Protein AF-0000000072802661 (afdb_homodimer)

Solvent-accessible surface area (backbone atoms only — not comparable to full-atom values): 16572 Å² total; per-residue (Å²): 134,83,77,81,75,69,71,75,80,71,59,47,34,34,34,36,32,51,61,53,64,66,60,52,50,52,56,55,55,21,45,66,76,46,90,68,57,70,41,80,43,80,20,52,24,29,60,56,40,51,52,49,52,50,45,18,55,72,66,60,80,44,80,61,48,55,33,30,41,32,29,48,87,32,60,92,39,26,29,63,55,37,33,46,46,52,70,71,65,50,91,48,66,70,53,51,31,34,34,44,26,83,67,82,50,65,68,58,48,39,54,38,49,64,36,61,37,37,42,38,33,58,56,61,95,42,71,69,49,35,32,54,50,36,46,20,46,41,45,26,65,67,72,53,36,57,68,65,74,70,73,122,136,83,78,82,74,68,70,75,82,72,61,45,32,34,34,36,33,51,60,53,66,66,59,52,50,52,54,56,55,20,45,66,76,46,90,68,57,70,42,81,43,80,20,52,25,28,57,55,39,50,51,49,54,50,46,19,55,72,66,60,79,44,81,61,47,57,33,31,41,33,29,48,87,32,59,93,38,26,29,64,55,37,34,46,47,52,72,72,66,49,90,50,65,70,52,50,32,35,35,45,26,82,66,83,51,65,66,59,48,39,53,39,50,64,35,62,37,38,43,37,33,58,56,61,95,43,70,68,49,34,33,53,50,37,45,20,45,40,45,25,63,65,72,54,35,58,68,65,74,70,74,123

Nearest PDB structures (foldseek):
  6xvu-assembly2_C  TM=9.471E-01  e=2.636E-14  Deinococcus radiodurans R1 = ATCC 13939 = DSM 20539
  1k68-assembly1_B  TM=8.982E-01  e=2.605E-13  Tolypothrix sp. PCC 7601
  1jlk-assembly1_B  TM=8.725E-01  e=1.759E-13  Synechocystis sp. PCC 6803
  5wq0-assembly4_D  TM=8.391E-01  e=7.975E-08  Paenisporosarcina sp. TG-14
  5te9-assembly1_A-2  TM=7.000E-01  e=2.017E-08  Paraburkholderia phymatum STM815

Structure (mmCIF, N/CA/C/O backbone):
data_AF-0000000072802661-model_v1
#
loop_
_entity.id
_entity.type
_entity.pdbx_description
1 polymer 'Response regulator'
#
loop_
_atom_site.group_PDB
_atom_site.id
_atom_site.type_symbol
_atom_site.label_atom_id
_atom_site.label_alt_id
_atom_site.label_comp_id
_atom_site.label_asym_id
_atom_site.label_entity_id
_atom_site.label_seq_id
_atom_site.pdbx_PDB_ins_code
_atom_site.Cartn_x
_atom_site.Cartn_y
_atom_site.Cartn_z
_atom_site.occupancy
_atom_site.B_iso_or_equiv
_atom_site.auth_seq_id
_atom_site.auth_comp_id
_atom_site.auth_asym_id
_atom_site.auth_atom_id
_atom_site.pdbx_PDB_model_num
ATOM 1 N N . MET A 1 1 ? 33.625 8.32 -25.891 1 25.77 1 MET A N 1
ATOM 2 C CA . MET A 1 1 ? 33.375 8.078 -24.469 1 25.77 1 MET A CA 1
ATOM 3 C C . MET A 1 1 ? 31.938 7.609 -24.266 1 25.77 1 MET A C 1
ATOM 5 O O . MET A 1 1 ? 30.984 8.281 -24.672 1 25.77 1 MET A O 1
ATOM 9 N N . ASP A 1 2 ? 31.641 6.238 -24.266 1 28.16 2 ASP A N 1
ATOM 10 C CA . ASP A 1 2 ? 30.422 5.445 -24.422 1 28.16 2 ASP A CA 1
ATOM 11 C C . ASP A 1 2 ? 29.391 5.816 -23.359 1 28.16 2 ASP A C 1
ATOM 13 O O . ASP A 1 2 ? 29.75 6.129 -22.219 1 28.16 2 ASP A O 1
ATOM 17 N N . ALA A 1 3 ? 28.234 6.277 -23.734 1 31.39 3 ALA A N 1
ATOM 18 C CA . ALA A 1 3 ? 27 6.578 -23.016 1 31.39 3 ALA A CA 1
ATOM 19 C C . ALA A 1 3 ? 26.781 5.609 -21.844 1 31.39 3 ALA A C 1
ATOM 21 O O . ALA A 1 3 ? 27.219 4.453 -21.922 1 31.39 3 ALA A O 1
ATOM 22 N N . THR A 1 4 ? 26.641 6.016 -20.594 1 35.94 4 THR A N 1
ATOM 23 C CA . THR A 1 4 ? 26.375 5.406 -19.297 1 35.94 4 THR A CA 1
ATOM 24 C C . THR A 1 4 ? 25.406 4.234 -19.438 1 35.94 4 THR A C 1
ATOM 26 O O . THR A 1 4 ? 24.375 4.352 -20.094 1 35.94 4 THR A O 1
ATOM 29 N N . ASP A 1 5 ? 25.797 2.971 -19.625 1 35.06 5 ASP A N 1
ATOM 30 C CA . ASP A 1 5 ? 25.156 1.665 -19.562 1 35.06 5 ASP A CA 1
ATOM 31 C C . ASP A 1 5 ? 23.953 1.68 -18.609 1 35.06 5 ASP A C 1
ATOM 33 O O . ASP A 1 5 ? 24.125 1.861 -17.406 1 35.06 5 ASP A O 1
ATOM 37 N N . GLN A 1 6 ? 22.922 2.43 -18.875 1 39.06 6 GLN A N 1
ATOM 38 C CA . GLN A 1 6 ? 21.703 2.268 -18.109 1 39.06 6 GLN A CA 1
ATOM 39 C C . GLN A 1 6 ? 21.5 0.816 -17.672 1 39.06 6 GLN A C 1
ATOM 41 O O . GLN A 1 6 ? 21.531 -0.093 -18.516 1 39.06 6 GLN A O 1
ATOM 46 N N . THR A 1 7 ? 22.156 0.203 -16.719 1 43.88 7 THR A N 1
ATOM 47 C CA . THR A 1 7 ? 21.859 -1.157 -16.281 1 43.88 7 THR A CA 1
ATOM 48 C C . THR A 1 7 ? 20.422 -1.534 -16.609 1 43.88 7 THR A C 1
ATOM 50 O O . THR A 1 7 ? 19.5 -0.751 -16.359 1 43.88 7 THR A O 1
ATOM 53 N N . PRO A 1 8 ? 20.109 -2.375 -17.531 1 48.12 8 PRO A N 1
ATOM 54 C CA . PRO A 1 8 ? 18.766 -2.82 -17.875 1 48.12 8 PRO A CA 1
ATOM 55 C C . PRO A 1 8 ? 17.828 -2.896 -16.672 1 48.12 8 PRO A C 1
ATOM 57 O O . PRO A 1 8 ? 18.25 -3.322 -15.594 1 48.12 8 PRO A O 1
ATOM 60 N N . ASN A 1 9 ? 16.891 -2.057 -16.5 1 63.09 9 ASN A N 1
ATOM 61 C CA . ASN A 1 9 ? 15.922 -2.012 -15.406 1 63.09 9 ASN A CA 1
ATOM 62 C C . ASN A 1 9 ? 15.414 -3.406 -15.055 1 63.09 9 ASN A C 1
ATOM 64 O O . ASN A 1 9 ? 14.898 -4.121 -15.914 1 63.09 9 ASN A O 1
ATOM 68 N N . GLU A 1 10 ? 16.047 -4.227 -14.172 1 82.12 10 GLU A N 1
ATOM 69 C CA . GLU A 1 10 ? 15.664 -5.559 -13.711 1 82.12 10 GLU A CA 1
ATOM 70 C C . GLU A 1 10 ? 14.148 -5.684 -13.586 1 82.12 10 GLU A C 1
ATOM 72 O O . GLU A 1 10 ? 13.469 -4.719 -13.227 1 82.12 10 GLU A O 1
ATOM 77 N N . PRO A 1 11 ? 13.695 -6.801 -14.141 1 92.75 11 PRO A N 1
ATOM 78 C CA . PRO A 1 11 ? 12.25 -7.023 -14.039 1 92.75 11 PRO A CA 1
ATOM 79 C C . PRO A 1 11 ? 11.742 -6.965 -12.602 1 92.75 11 PRO A C 1
ATOM 81 O O . PRO A 1 11 ? 12.492 -7.234 -11.664 1 92.75 11 PRO A O 1
ATOM 84 N N . VAL A 1 12 ? 10.578 -6.492 -12.484 1 95.69 12 VAL A N 1
ATOM 85 C CA . VAL A 1 12 ? 9.898 -6.555 -11.195 1 95.69 12 VAL A CA 1
ATOM 86 C C . VAL A 1 12 ? 9.367 -7.965 -10.953 1 95.69 12 VAL A C 1
ATOM 88 O O . VAL A 1 12 ? 8.625 -8.5 -11.781 1 95.69 12 VAL A O 1
ATOM 91 N N . ASP A 1 13 ? 9.773 -8.555 -9.891 1 96.31 13 ASP A N 1
ATOM 92 C CA . ASP A 1 13 ? 9.328 -9.906 -9.562 1 96.31 13 ASP A CA 1
ATOM 93 C C . ASP A 1 13 ? 8.039 -9.867 -8.742 1 96.31 13 ASP A C 1
ATOM 95 O O . ASP A 1 13 ? 8.008 -9.289 -7.652 1 96.31 13 ASP A O 1
ATOM 99 N N . VAL A 1 14 ? 6.984 -10.562 -9.258 1 97.44 14 VAL A N 1
ATOM 100 C CA . VAL A 1 14 ? 5.68 -10.57 -8.609 1 97.44 14 VAL A CA 1
ATOM 101 C C . VAL A 1 14 ? 5.254 -12.008 -8.312 1 97.44 14 VAL A C 1
ATOM 103 O O . VAL A 1 14 ? 5.258 -12.859 -9.203 1 97.44 14 VAL A O 1
ATOM 106 N N . LEU A 1 15 ? 4.957 -12.266 -7.035 1 97.56 15 LEU A N 1
ATOM 107 C CA . LEU A 1 15 ? 4.402 -13.555 -6.645 1 97.56 15 LEU A CA 1
ATOM 108 C C . LEU A 1 15 ? 2.879 -13.516 -6.641 1 97.56 15 LEU A C 1
ATOM 110 O O . LEU A 1 15 ? 2.277 -12.688 -5.957 1 97.56 15 LEU A O 1
ATOM 114 N N . ILE A 1 16 ? 2.279 -14.375 -7.445 1 98.38 16 ILE A N 1
ATOM 115 C CA . ILE A 1 16 ? 0.829 -14.531 -7.469 1 98.38 16 ILE A CA 1
ATOM 116 C C . ILE A 1 16 ? 0.43 -15.75 -6.645 1 98.38 16 ILE A C 1
ATOM 118 O O . ILE A 1 16 ? 0.803 -16.875 -6.973 1 98.38 16 ILE A O 1
ATOM 122 N N . VAL A 1 17 ? -0.312 -15.516 -5.559 1 98.12 17 VAL A N 1
ATOM 123 C CA . VAL A 1 17 ? -0.847 -16.594 -4.734 1 98.12 17 VAL A CA 1
ATOM 124 C C . VAL A 1 17 ? -2.328 -16.797 -5.047 1 98.12 17 VAL A C 1
ATOM 126 O O . VAL A 1 17 ? -3.184 -16.062 -4.535 1 98.12 17 VAL A O 1
ATOM 129 N N . GLU A 1 18 ? -2.58 -17.719 -5.871 1 97.75 18 GLU A N 1
ATOM 130 C CA . GLU A 1 18 ? -3.869 -17.938 -6.523 1 97.75 18 GLU A CA 1
ATOM 131 C C . GLU A 1 18 ? -3.994 -19.375 -7.027 1 97.75 18 GLU A C 1
ATOM 133 O O . GLU A 1 18 ? -3.055 -19.922 -7.617 1 97.75 18 GLU A O 1
ATOM 138 N N . ASP A 1 19 ? -5.156 -20 -6.703 1 97 19 ASP A N 1
ATOM 139 C CA . ASP A 1 19 ? -5.301 -21.391 -7.082 1 97 19 ASP A CA 1
ATOM 140 C C . ASP A 1 19 ? -6.078 -21.531 -8.391 1 97 19 ASP A C 1
ATOM 142 O O . ASP A 1 19 ? -6.004 -22.562 -9.062 1 97 19 ASP A O 1
ATOM 146 N N . ASN A 1 20 ? -6.883 -20.531 -8.789 1 96.38 20 ASN A N 1
ATOM 147 C CA . ASN A 1 20 ? -7.691 -20.578 -10 1 96.38 20 ASN A CA 1
ATOM 148 C C . ASN A 1 20 ? -6.875 -20.203 -11.234 1 96.38 20 ASN A C 1
ATOM 150 O O . ASN A 1 20 ? -6.477 -19.047 -11.383 1 96.38 20 ASN A O 1
ATOM 154 N N . PRO A 1 21 ? -6.645 -21.156 -12.109 1 96.38 21 PRO A N 1
ATOM 155 C CA . PRO A 1 21 ? -5.809 -20.859 -13.281 1 96.38 21 PRO A CA 1
ATOM 156 C C . PRO A 1 21 ? -6.375 -19.75 -14.156 1 96.38 21 PRO A C 1
ATOM 158 O O . PRO A 1 21 ? -5.621 -19.016 -14.805 1 96.38 21 PRO A O 1
ATOM 161 N N . GLY A 1 22 ? -7.672 -19.672 -14.227 1 95.69 22 GLY A N 1
ATOM 162 C CA . GLY A 1 22 ? -8.281 -18.578 -14.969 1 95.69 22 GLY A CA 1
ATOM 163 C C . GLY A 1 22 ? -7.938 -17.219 -14.422 1 95.69 22 GLY A C 1
ATOM 164 O O . GLY A 1 22 ? -7.617 -16.297 -15.188 1 95.69 22 GLY A O 1
ATOM 165 N N . ASP A 1 23 ? -7.996 -17.078 -13.141 1 95.81 23 ASP A N 1
ATOM 166 C CA . ASP A 1 23 ? -7.652 -15.805 -12.5 1 95.81 23 ASP A CA 1
ATOM 167 C C . ASP A 1 23 ? -6.176 -15.477 -12.695 1 95.81 23 ASP A C 1
ATOM 169 O O . ASP A 1 23 ? -5.816 -14.32 -12.906 1 95.81 23 ASP A O 1
ATOM 173 N N . ILE A 1 24 ? -5.305 -16.5 -12.602 1 97.06 24 ILE A N 1
ATOM 174 C CA . ILE A 1 24 ? -3.875 -16.312 -12.828 1 97.06 24 ILE A CA 1
ATOM 175 C C . ILE A 1 24 ? -3.643 -15.773 -14.242 1 97.06 24 ILE A C 1
ATOM 177 O O . ILE A 1 24 ? -2.918 -14.789 -14.414 1 97.06 24 ILE A O 1
ATOM 181 N N . ARG A 1 25 ? -4.277 -16.391 -15.172 1 96.19 25 ARG A N 1
ATOM 182 C CA . ARG A 1 25 ? -4.121 -15.984 -16.562 1 96.19 25 ARG A CA 1
ATOM 183 C C . ARG A 1 25 ? -4.613 -14.562 -16.781 1 96.19 25 ARG A C 1
ATOM 185 O O . ARG A 1 25 ? -3.957 -13.766 -17.453 1 96.19 25 ARG A O 1
ATOM 192 N N . LEU A 1 26 ? -5.781 -14.289 -16.234 1 95.5 26 LEU A N 1
ATOM 193 C CA . LEU A 1 26 ? -6.363 -12.961 -16.375 1 95.5 26 LEU A CA 1
ATOM 194 C C . LEU A 1 26 ? -5.434 -11.898 -15.789 1 95.5 26 LEU A C 1
ATOM 196 O O . LEU A 1 26 ? -5.238 -10.844 -16.406 1 95.5 26 LEU A O 1
ATOM 200 N N . THR A 1 27 ? -4.852 -12.125 -14.633 1 95.81 27 THR A N 1
ATOM 201 C CA . THR A 1 27 ? -3.934 -11.195 -13.992 1 95.81 27 THR A CA 1
ATOM 202 C C . THR A 1 27 ? -2.691 -10.977 -14.852 1 95.81 27 THR A C 1
ATOM 204 O O . THR A 1 27 ? -2.297 -9.836 -15.102 1 95.81 27 THR A O 1
ATOM 207 N N . LYS A 1 28 ? -2.123 -12.039 -15.352 1 97 28 LYS A N 1
ATOM 208 C CA . LYS A 1 28 ? -0.921 -11.938 -16.172 1 97 28 LYS A CA 1
ATOM 209 C C . LYS A 1 28 ? -1.202 -11.18 -17.469 1 97 28 LYS A C 1
ATOM 211 O O . LYS A 1 28 ? -0.398 -10.344 -17.891 1 97 28 LYS A O 1
ATOM 216 N N . GLU A 1 29 ? -2.314 -11.445 -18.031 1 96.19 29 GLU A N 1
ATOM 217 C CA . GLU A 1 29 ? -2.697 -10.789 -19.266 1 96.19 29 GLU A CA 1
ATOM 218 C C . GLU A 1 29 ? -2.865 -9.281 -19.062 1 96.19 29 GLU A C 1
ATOM 220 O O . GLU A 1 29 ? -2.486 -8.484 -19.938 1 96.19 29 GLU A O 1
ATOM 225 N N . ALA A 1 30 ? -3.479 -8.93 -17.984 1 95.88 30 ALA A N 1
ATOM 226 C CA . ALA A 1 30 ? -3.686 -7.52 -17.672 1 95.88 30 ALA A CA 1
ATOM 227 C C . ALA A 1 30 ? -2.357 -6.766 -17.625 1 95.88 30 ALA A C 1
ATOM 229 O O . ALA A 1 30 ? -2.287 -5.598 -18.031 1 95.88 30 ALA A O 1
ATOM 230 N N . PHE A 1 31 ? -1.271 -7.438 -17.25 1 96.25 31 PHE A N 1
ATOM 231 C CA . PHE A 1 31 ? 0.019 -6.781 -17.062 1 96.25 31 PHE A CA 1
ATOM 232 C C . PHE A 1 31 ? 0.801 -6.758 -18.375 1 96.25 31 PHE A C 1
ATOM 234 O O . PHE A 1 31 ? 1.881 -6.168 -18.453 1 96.25 31 PHE A O 1
ATOM 241 N N . ARG A 1 32 ? 0.274 -7.328 -19.406 1 93.25 32 ARG A N 1
ATOM 242 C CA . ARG A 1 32 ? 0.901 -7.234 -20.719 1 93.25 32 ARG A CA 1
ATOM 243 C C . ARG A 1 32 ? 0.726 -5.844 -21.312 1 93.25 32 ARG A C 1
ATOM 245 O O . ARG A 1 32 ? 1.46 -5.453 -22.234 1 93.25 32 ARG A O 1
ATOM 252 N N . SER A 1 33 ? -0.212 -5.129 -20.781 1 90.25 33 SER A N 1
ATOM 253 C CA . SER A 1 33 ? -0.535 -3.812 -21.312 1 90.25 33 SER A CA 1
ATOM 254 C C . SER A 1 33 ? 0.335 -2.729 -20.688 1 90.25 33 SER A C 1
ATOM 256 O O . SER A 1 33 ? 0.316 -1.578 -21.141 1 90.25 33 SER A O 1
ATOM 258 N N . ILE A 1 34 ? 1.09 -3.129 -19.656 1 91.12 34 ILE A N 1
ATOM 259 C CA . ILE A 1 34 ? 1.87 -2.098 -18.969 1 91.12 34 ILE A CA 1
ATOM 260 C C . ILE A 1 34 ? 3.273 -2.037 -19.578 1 91.12 34 ILE A C 1
ATOM 262 O O . ILE A 1 34 ? 3.645 -2.885 -20.391 1 91.12 34 ILE A O 1
ATOM 266 N N . GLN A 1 35 ? 4.043 -0.976 -19.203 1 90.56 35 GLN A N 1
ATOM 267 C CA . GLN A 1 35 ? 5.344 -0.713 -19.812 1 90.56 35 GLN A CA 1
ATOM 268 C C . GLN A 1 35 ? 6.453 -1.449 -19.062 1 90.56 35 GLN A C 1
ATOM 270 O O . GLN A 1 35 ? 7.484 -1.786 -19.656 1 90.56 35 GLN A O 1
ATOM 275 N N . SER A 1 36 ? 6.277 -1.749 -17.844 1 92.69 36 SER A N 1
ATOM 276 C CA . SER A 1 36 ? 7.309 -2.348 -17.016 1 92.69 36 SER A CA 1
ATOM 277 C C . SER A 1 36 ? 7.477 -3.834 -17.312 1 92.69 36 SER A C 1
ATOM 279 O O . SER A 1 36 ? 6.512 -4.512 -17.672 1 92.69 36 SER A O 1
ATOM 281 N N . ASP A 1 37 ? 8.688 -4.277 -17.188 1 94.5 37 ASP A N 1
ATOM 282 C CA . ASP A 1 37 ? 8.945 -5.711 -17.281 1 94.5 37 ASP A CA 1
ATOM 283 C C . ASP A 1 37 ? 8.633 -6.41 -15.953 1 94.5 37 ASP A C 1
ATOM 285 O O . ASP A 1 37 ? 9.242 -6.105 -14.93 1 94.5 37 ASP A O 1
ATOM 289 N N . VAL A 1 38 ? 7.73 -7.363 -16.031 1 96.06 38 VAL A N 1
ATOM 290 C CA . VAL A 1 38 ? 7.301 -8.055 -14.828 1 96.06 38 VAL A CA 1
ATOM 291 C C . VAL A 1 38 ? 7.516 -9.555 -14.984 1 96.06 38 VAL A C 1
ATOM 293 O O . VAL A 1 38 ? 7.168 -10.133 -16.016 1 96.06 38 VAL A O 1
ATOM 296 N N . ARG A 1 39 ? 8.164 -10.156 -14.023 1 95.81 39 ARG A N 1
ATOM 297 C CA . ARG A 1 39 ? 8.312 -11.602 -13.938 1 95.81 39 ARG A CA 1
ATOM 298 C C . ARG A 1 39 ? 7.387 -12.188 -12.875 1 95.81 39 ARG A C 1
ATOM 300 O O . ARG A 1 39 ? 7.484 -11.828 -11.703 1 95.81 39 ARG A O 1
ATOM 307 N N . PHE A 1 40 ? 6.621 -13.156 -13.344 1 97.19 40 PHE A N 1
ATOM 308 C CA . PHE A 1 40 ? 5.621 -13.695 -12.43 1 97.19 40 PHE A CA 1
ATOM 309 C C . PHE A 1 40 ? 6.062 -15.039 -11.867 1 97.19 40 PHE A C 1
ATOM 311 O O . PHE A 1 40 ? 6.629 -15.859 -12.586 1 97.19 40 PHE A O 1
ATOM 318 N N . HIS A 1 41 ? 5.828 -15.18 -10.641 1 96.56 41 HIS A N 1
ATOM 319 C CA . HIS A 1 41 ? 5.855 -16.453 -9.93 1 96.56 41 HIS A CA 1
ATOM 320 C C . HIS A 1 41 ? 4.484 -16.797 -9.359 1 96.56 41 HIS A C 1
ATOM 322 O O . HIS A 1 41 ? 3.715 -15.898 -9.008 1 96.56 41 HIS A O 1
ATOM 328 N N . THR A 1 42 ? 4.211 -18.141 -9.297 1 97.5 42 THR A N 1
ATOM 329 C CA . THR A 1 42 ? 2.867 -18.5 -8.859 1 97.5 42 THR A CA 1
ATOM 330 C C . THR A 1 42 ? 2.924 -19.547 -7.746 1 97.5 42 THR A C 1
ATOM 332 O O . THR A 1 42 ? 3.805 -20.406 -7.738 1 97.5 42 THR A O 1
ATOM 335 N N . ALA A 1 43 ? 2.059 -19.406 -6.781 1 97 43 ALA A N 1
ATOM 336 C CA . ALA A 1 43 ? 1.784 -20.375 -5.727 1 97 43 ALA A CA 1
ATOM 337 C C . ALA A 1 43 ? 0.289 -20.656 -5.617 1 97 43 ALA A C 1
ATOM 339 O O . ALA A 1 43 ? -0.526 -19.734 -5.586 1 97 43 ALA A O 1
ATOM 340 N N . LYS A 1 44 ? -0.112 -21.906 -5.453 1 95.81 44 LYS A N 1
ATOM 341 C CA . LYS A 1 44 ? -1.517 -22.297 -5.566 1 95.81 44 LYS A CA 1
ATOM 342 C C . LYS A 1 44 ? -2.193 -22.312 -4.199 1 95.81 44 LYS A C 1
ATOM 344 O O . LYS A 1 44 ? -3.4 -22.547 -4.102 1 95.81 44 LYS A O 1
ATOM 349 N N . ASP A 1 45 ? -1.484 -22.156 -3.199 1 94.19 45 ASP A N 1
ATOM 350 C CA . ASP A 1 45 ? -2.039 -22 -1.857 1 94.19 45 ASP A CA 1
ATOM 351 C C . ASP A 1 45 ? -1.065 -21.25 -0.946 1 94.19 45 ASP A C 1
ATOM 353 O O . ASP A 1 45 ? 0.063 -20.953 -1.345 1 94.19 45 ASP A O 1
ATOM 357 N N . GLY A 1 46 ? -1.498 -20.969 0.289 1 94.62 46 GLY A N 1
ATOM 358 C CA . GLY A 1 46 ? -0.718 -20.156 1.216 1 94.62 46 GLY A CA 1
ATOM 359 C C . GLY A 1 46 ? 0.539 -20.859 1.7 1 94.62 46 GLY A C 1
ATOM 360 O O . GLY A 1 46 ? 1.559 -20.203 1.945 1 94.62 46 GLY A O 1
ATOM 361 N N . GLY A 1 47 ? 0.419 -22.141 1.836 1 93.94 47 GLY A N 1
ATOM 362 C CA . GLY A 1 47 ? 1.578 -22.891 2.299 1 93.94 47 GLY A CA 1
ATOM 363 C C . GLY A 1 47 ? 2.729 -22.891 1.31 1 93.94 47 GLY A C 1
ATOM 364 O O . GLY A 1 47 ? 3.877 -22.641 1.688 1 93.94 47 GLY A O 1
ATOM 365 N N . ILE A 1 48 ? 2.404 -23.109 0.071 1 94.5 48 ILE A N 1
ATOM 366 C CA . ILE A 1 48 ? 3.396 -23.094 -0.996 1 94.5 48 ILE A CA 1
ATOM 367 C C . ILE A 1 48 ? 4.02 -21.703 -1.093 1 94.5 48 ILE A C 1
ATOM 369 O O . ILE A 1 48 ? 5.227 -21.562 -1.307 1 94.5 48 ILE A O 1
ATOM 373 N N . ALA A 1 49 ? 3.203 -20.719 -0.913 1 95.12 49 ALA A N 1
ATOM 374 C CA . ALA A 1 49 ? 3.68 -19.328 -0.99 1 95.12 49 ALA A CA 1
ATOM 375 C C . ALA A 1 49 ? 4.676 -19.031 0.129 1 95.12 49 ALA A C 1
ATOM 377 O O . ALA A 1 49 ? 5.711 -18.406 -0.105 1 95.12 49 ALA A O 1
ATOM 378 N N . VAL A 1 50 ? 4.395 -19.484 1.354 1 92.75 50 VAL A N 1
ATOM 379 C CA . VAL A 1 50 ? 5.281 -19.281 2.494 1 92.75 50 VAL A CA 1
ATOM 380 C C . VAL A 1 50 ? 6.613 -19.984 2.252 1 92.75 50 VAL A C 1
ATOM 382 O O . VAL A 1 50 ? 7.68 -19.406 2.479 1 92.75 50 VAL A O 1
ATOM 385 N N . ASP A 1 51 ? 6.5 -21.188 1.781 1 91.88 51 ASP A N 1
ATOM 386 C CA . ASP A 1 51 ? 7.707 -21.953 1.485 1 91.88 51 ASP A CA 1
ATOM 387 C C . ASP A 1 51 ? 8.562 -21.25 0.442 1 91.88 51 ASP A C 1
ATOM 389 O O . ASP A 1 51 ? 9.789 -21.188 0.575 1 91.88 51 ASP A O 1
ATOM 393 N N . TYR A 1 52 ? 7.887 -20.766 -0.53 1 92.69 52 TYR A N 1
ATOM 394 C CA . TYR A 1 52 ? 8.594 -20.062 -1.591 1 92.69 52 TYR A CA 1
ATOM 395 C C . TYR A 1 52 ? 9.344 -18.844 -1.033 1 92.69 52 TYR A C 1
ATOM 397 O O . TYR A 1 52 ? 10.523 -18.656 -1.322 1 92.69 52 TYR A O 1
ATOM 405 N N . LEU A 1 53 ? 8.703 -18.031 -0.24 1 91.69 53 LEU A N 1
ATOM 406 C CA . LEU A 1 53 ? 9.312 -16.844 0.326 1 91.69 53 LEU A CA 1
ATOM 407 C C . LEU A 1 53 ? 10.484 -17.203 1.238 1 91.69 53 LEU A C 1
ATOM 409 O O . LEU A 1 53 ? 11.516 -16.531 1.224 1 91.69 53 LEU A O 1
ATOM 413 N N . GLN A 1 54 ? 10.297 -18.234 1.986 1 89.25 54 GLN A N 1
ATOM 414 C CA . GLN A 1 54 ? 11.359 -18.656 2.893 1 89.25 54 GLN A CA 1
ATOM 415 C C . GLN A 1 54 ? 12.578 -19.156 2.119 1 89.25 54 GLN A C 1
ATOM 417 O O . GLN A 1 54 ? 13.719 -18.875 2.506 1 89.25 54 GLN A O 1
ATOM 422 N N . GLU A 1 55 ? 12.281 -19.859 1.08 1 89.69 55 GLU A N 1
ATOM 423 C CA . GLU A 1 55 ? 13.375 -20.359 0.242 1 89.69 55 GLU A CA 1
ATOM 424 C C . GLU A 1 55 ? 14.125 -19.203 -0.416 1 89.69 55 GLU A C 1
ATOM 426 O O . GLU A 1 55 ? 15.359 -19.219 -0.486 1 89.69 55 GLU A O 1
ATOM 431 N N . CYS A 1 56 ? 13.383 -18.234 -0.876 1 87.19 56 CYS A N 1
ATOM 432 C CA . CYS A 1 56 ? 14.008 -17.062 -1.479 1 87.19 56 CYS A CA 1
ATOM 433 C C . CYS A 1 56 ? 14.906 -16.344 -0.477 1 87.19 56 CYS A C 1
ATOM 435 O O . CYS A 1 56 ? 15.984 -15.859 -0.833 1 87.19 56 CYS A O 1
ATOM 437 N N . GLU A 1 57 ? 14.438 -16.266 0.707 1 84.75 57 GLU A N 1
ATOM 438 C CA . GLU A 1 57 ? 15.18 -15.57 1.754 1 84.75 57 GLU A CA 1
ATOM 439 C C . GLU A 1 57 ? 16.469 -16.328 2.115 1 84.75 57 GLU A C 1
ATOM 441 O O . GLU A 1 57 ? 17.5 -15.711 2.34 1 84.75 57 GLU A O 1
ATOM 446 N N . ARG A 1 58 ? 16.422 -17.625 2.133 1 83.69 58 ARG A N 1
ATOM 447 C CA . ARG A 1 58 ? 17.516 -18.453 2.619 1 83.69 58 ARG A CA 1
ATOM 448 C C . ARG A 1 58 ? 18.562 -18.672 1.53 1 83.69 58 ARG A C 1
ATOM 450 O O . ARG A 1 58 ? 19.766 -18.531 1.776 1 83.69 58 ARG A O 1
ATOM 457 N N . SER A 1 59 ? 18.062 -19.109 0.367 1 80.31 59 SER A N 1
ATOM 458 C CA . SER A 1 59 ? 19 -19.594 -0.648 1 80.31 59 SER A CA 1
ATOM 459 C C . SER A 1 59 ? 19.453 -18.469 -1.573 1 80.31 59 SER A C 1
ATOM 461 O O . SER A 1 59 ? 20.547 -18.531 -2.139 1 80.31 59 SER A O 1
ATOM 463 N N . GLY A 1 60 ? 18.703 -17.469 -1.721 1 76.25 60 GLY A N 1
ATOM 464 C CA . GLY A 1 60 ? 19 -16.406 -2.664 1 76.25 60 GLY A CA 1
ATOM 465 C C . GLY A 1 60 ? 19 -16.875 -4.109 1 76.25 60 GLY A C 1
ATOM 466 O O . GLY A 1 60 ? 19.422 -16.141 -5.004 1 76.25 60 GLY A O 1
ATOM 467 N N . GLU A 1 61 ? 18.688 -18.141 -4.355 1 78.69 61 GLU A N 1
ATOM 468 C CA . GLU A 1 61 ? 18.688 -18.703 -5.703 1 78.69 61 GLU A CA 1
ATOM 469 C C . GLU A 1 61 ? 17.578 -18.078 -6.555 1 78.69 61 GLU A C 1
ATOM 471 O O . GLU A 1 61 ? 17.797 -17.75 -7.723 1 78.69 61 GLU A O 1
ATOM 476 N N . ASP A 1 62 ? 16.406 -17.953 -5.887 1 82.81 62 ASP A N 1
ATOM 477 C CA . ASP A 1 62 ? 15.297 -17.297 -6.559 1 82.81 62 ASP A CA 1
ATOM 478 C C . ASP A 1 62 ? 15.133 -15.852 -6.082 1 82.81 62 ASP A C 1
ATOM 480 O O . ASP A 1 62 ? 15.406 -15.547 -4.918 1 82.81 62 ASP A O 1
ATOM 484 N N . PRO A 1 63 ? 14.766 -15.102 -7.004 1 86.81 63 PRO A N 1
ATOM 485 C CA . PRO A 1 63 ? 14.594 -13.703 -6.59 1 86.81 63 PRO A CA 1
ATOM 486 C C . PRO A 1 63 ? 13.461 -13.523 -5.578 1 86.81 63 PRO A C 1
ATOM 488 O O . PRO A 1 63 ? 12.406 -14.148 -5.711 1 86.81 63 PRO A O 1
ATOM 491 N N . PHE A 1 64 ? 13.82 -12.773 -4.559 1 90.31 64 PHE A N 1
ATOM 492 C CA . PHE A 1 64 ? 12.781 -12.367 -3.623 1 90.31 64 PHE A CA 1
ATOM 493 C C . PHE A 1 64 ? 11.773 -11.453 -4.301 1 90.31 64 PHE A C 1
ATOM 495 O O . PHE A 1 64 ? 12.148 -10.484 -4.969 1 90.31 64 PHE A O 1
ATOM 502 N N . PRO A 1 65 ? 10.469 -11.789 -4.207 1 94.88 65 PRO A N 1
ATOM 503 C CA . PRO A 1 65 ? 9.484 -10.977 -4.918 1 94.88 65 PRO A CA 1
ATOM 504 C C . PRO A 1 65 ? 9.453 -9.531 -4.434 1 94.88 65 PRO A C 1
ATOM 506 O O . PRO A 1 65 ? 9.641 -9.266 -3.242 1 94.88 65 PRO A O 1
ATOM 509 N N . ASP A 1 66 ? 9.133 -8.633 -5.398 1 95.19 66 ASP A N 1
ATOM 510 C CA . ASP A 1 66 ? 8.969 -7.219 -5.082 1 95.19 66 ASP A CA 1
ATOM 511 C C . ASP A 1 66 ? 7.547 -6.922 -4.617 1 95.19 66 ASP A C 1
ATOM 513 O O . ASP A 1 66 ? 7.309 -5.934 -3.92 1 95.19 66 ASP A O 1
ATOM 517 N N . LEU A 1 67 ? 6.625 -7.758 -5.078 1 97.06 67 LEU A N 1
ATOM 518 C CA . LEU A 1 67 ? 5.203 -7.621 -4.789 1 97.06 67 LEU A CA 1
ATOM 519 C C . LEU A 1 67 ? 4.531 -8.984 -4.707 1 97.06 67 LEU A C 1
ATOM 521 O O . LEU A 1 67 ? 4.941 -9.93 -5.387 1 97.06 67 LEU A O 1
ATOM 525 N N . VAL A 1 68 ? 3.518 -9.062 -3.875 1 97.38 68 VAL A N 1
ATOM 526 C CA . VAL A 1 68 ? 2.705 -10.273 -3.781 1 97.38 68 VAL A CA 1
ATOM 527 C C . VAL A 1 68 ? 1.244 -9.938 -4.07 1 97.38 68 VAL A C 1
ATOM 529 O O . VAL A 1 68 ? 0.69 -9 -3.494 1 97.38 68 VAL A O 1
ATOM 532 N N . PHE A 1 69 ? 0.656 -10.625 -5.027 1 98.44 69 PHE A N 1
ATOM 533 C CA . PHE A 1 69 ? -0.791 -10.641 -5.207 1 98.44 69 PHE A CA 1
ATOM 534 C C . PHE A 1 69 ? -1.414 -11.836 -4.496 1 98.44 69 PHE A C 1
ATOM 536 O O . PHE A 1 69 ? -1.038 -12.977 -4.75 1 98.44 69 PHE A O 1
ATOM 543 N N . LEU A 1 70 ? -2.365 -11.547 -3.678 1 98.31 70 LEU A N 1
ATOM 544 C CA . LEU A 1 70 ? -2.871 -12.602 -2.805 1 98.31 70 LEU A CA 1
ATOM 545 C C . LEU A 1 70 ? -4.387 -12.734 -2.932 1 98.31 70 LEU A C 1
ATOM 547 O O . LEU A 1 70 ? -5.117 -11.773 -2.686 1 98.31 70 LEU A O 1
ATOM 551 N N . ASP A 1 71 ? -4.844 -13.852 -3.318 1 97.69 71 ASP A N 1
ATOM 552 C CA . ASP A 1 71 ? -6.262 -14.188 -3.199 1 97.69 71 ASP A CA 1
ATOM 553 C C . ASP A 1 71 ? -6.602 -14.625 -1.778 1 97.69 71 ASP A C 1
ATOM 555 O O . ASP A 1 71 ? -5.848 -15.375 -1.155 1 97.69 71 ASP A O 1
ATOM 559 N N . LEU A 1 72 ? -7.734 -14.25 -1.246 1 96.12 72 LEU A N 1
ATOM 560 C CA . LEU A 1 72 ? -8.141 -14.656 0.094 1 96.12 72 LEU A CA 1
ATOM 561 C C . LEU A 1 72 ? -8.672 -16.078 0.091 1 96.12 72 LEU A C 1
ATOM 563 O O . LEU A 1 72 ? -8.516 -16.812 1.075 1 96.12 72 LEU A O 1
ATOM 567 N N . ASN A 1 73 ? -9.375 -16.344 -0.961 1 94.31 73 ASN A N 1
ATOM 568 C CA . ASN A 1 73 ? -10.023 -17.641 -1.046 1 94.31 73 ASN A CA 1
ATOM 569 C C . ASN A 1 73 ? -9.094 -18.703 -1.647 1 94.31 73 ASN A C 1
ATOM 571 O O . ASN A 1 73 ? -9.172 -18.984 -2.844 1 94.31 73 ASN A O 1
ATOM 575 N N . LEU A 1 74 ? -8.297 -19.297 -0.842 1 95.62 74 LEU A N 1
ATOM 576 C CA . LEU A 1 74 ? -7.355 -20.344 -1.225 1 95.62 74 LEU A CA 1
ATOM 577 C C . LEU A 1 74 ? -7.703 -21.672 -0.549 1 95.62 74 LEU A C 1
ATOM 579 O O . LEU A 1 74 ? -8.312 -21.688 0.525 1 95.62 74 LEU A O 1
ATOM 583 N N . PRO A 1 75 ? -7.355 -22.734 -1.23 1 93.19 75 PRO A N 1
ATOM 584 C CA . PRO A 1 75 ? -7.469 -24.031 -0.544 1 93.19 75 PRO A CA 1
ATOM 585 C C . PRO A 1 75 ? -6.414 -24.219 0.544 1 93.19 75 PRO A C 1
ATOM 587 O O . PRO A 1 75 ? -5.387 -23.531 0.537 1 93.19 75 PRO A O 1
ATOM 590 N N . ARG A 1 76 ? -6.664 -25.078 1.586 1 93.88 76 ARG A N 1
ATOM 591 C CA . ARG A 1 76 ? -5.727 -25.406 2.658 1 93.88 76 ARG A CA 1
ATOM 592 C C . ARG A 1 76 ? -5.453 -24.172 3.525 1 93.88 76 ARG A C 1
ATOM 594 O O . ARG A 1 76 ? -6.324 -23.734 4.281 1 93.88 76 ARG A O 1
ATOM 601 N N . VAL A 1 77 ? -4.266 -23.531 3.215 1 92.12 77 VAL A N 1
ATOM 602 C CA . VAL A 1 77 ? -3.936 -22.312 3.959 1 92.12 77 VAL A CA 1
ATOM 603 C C . VAL A 1 77 ? -4.57 -21.109 3.279 1 92.12 77 VAL A C 1
ATOM 605 O O . VAL A 1 77 ? -4.234 -20.781 2.139 1 92.12 77 VAL A O 1
ATOM 608 N N . SER A 1 78 ? -5.461 -20.422 3.988 1 92.38 78 SER A N 1
ATOM 609 C CA . SER A 1 78 ? -6.223 -19.312 3.418 1 92.38 78 SER A CA 1
ATOM 610 C C . SER A 1 78 ? -5.363 -18.062 3.285 1 92.38 78 SER A C 1
ATOM 612 O O . SER A 1 78 ? -4.273 -17.984 3.855 1 92.38 78 SER A O 1
ATOM 614 N N . GLY A 1 79 ? -5.91 -17.141 2.518 1 95.5 79 GLY A N 1
ATOM 615 C CA . GLY A 1 79 ? -5.207 -15.875 2.391 1 95.5 79 GLY A CA 1
ATOM 616 C C . GLY A 1 79 ? -4.988 -15.18 3.719 1 95.5 79 GLY A C 1
ATOM 617 O O . GLY A 1 79 ? -3.926 -14.602 3.957 1 95.5 79 GLY A O 1
ATOM 618 N N . HIS A 1 80 ? -5.973 -15.281 4.617 1 94.81 80 HIS A N 1
ATOM 619 C CA . HIS A 1 80 ? -5.836 -14.641 5.918 1 94.81 80 HIS A CA 1
ATOM 620 C C . HIS A 1 80 ? -4.766 -15.328 6.762 1 94.81 80 HIS A C 1
ATOM 622 O O . HIS A 1 80 ? -4.012 -14.664 7.477 1 94.81 80 HIS A O 1
ATOM 628 N N . GLU A 1 81 ? -4.742 -16.578 6.688 1 93.81 81 GLU A N 1
ATOM 629 C CA . GLU A 1 81 ? -3.709 -17.328 7.398 1 93.81 81 GLU A CA 1
ATOM 630 C C . GLU A 1 81 ? -2.32 -17 6.848 1 93.81 81 GLU A C 1
ATOM 632 O O . GLU A 1 81 ? -1.361 -16.875 7.609 1 93.81 81 GLU A O 1
ATOM 637 N N . PHE A 1 82 ? -2.291 -16.922 5.547 1 94.56 82 PHE A N 1
ATOM 638 C CA . PHE A 1 82 ? -1.045 -16.531 4.902 1 94.56 82 PHE A CA 1
ATOM 639 C C . PHE A 1 82 ? -0.562 -15.18 5.434 1 94.56 82 PHE A C 1
ATOM 641 O O . PHE A 1 82 ? 0.601 -15.039 5.82 1 94.56 82 PHE A O 1
ATOM 648 N N . LEU A 1 83 ? -1.409 -14.18 5.512 1 94.25 83 LEU A N 1
ATOM 649 C CA . LEU A 1 83 ? -1.076 -12.852 6.016 1 94.25 83 LEU A CA 1
ATOM 650 C C . LEU A 1 83 ? -0.583 -12.93 7.457 1 94.25 83 LEU A C 1
ATOM 652 O O . LEU A 1 83 ? 0.404 -12.281 7.816 1 94.25 83 LEU A O 1
ATOM 656 N N . SER A 1 84 ? -1.223 -13.695 8.234 1 91.81 84 SER A N 1
ATOM 657 C CA . SER A 1 84 ? -0.833 -13.859 9.633 1 91.81 84 SER A CA 1
ATOM 658 C C . SER A 1 84 ? 0.561 -14.461 9.75 1 91.81 84 SER A C 1
ATOM 660 O O . SER A 1 84 ? 1.357 -14.039 10.594 1 91.81 84 SER A O 1
ATOM 662 N N . THR A 1 85 ? 0.793 -15.406 8.914 1 90.88 85 THR A N 1
ATOM 663 C CA . THR A 1 85 ? 2.088 -16.078 8.922 1 90.88 85 THR A CA 1
ATOM 664 C C . THR A 1 85 ? 3.205 -15.109 8.555 1 90.88 85 THR A C 1
ATOM 666 O O . THR A 1 85 ? 4.273 -15.125 9.172 1 90.88 85 THR A O 1
ATOM 669 N N . LEU A 1 86 ? 2.961 -14.297 7.574 1 88.56 86 LEU A N 1
ATOM 670 C CA . LEU A 1 86 ? 3.969 -13.328 7.148 1 88.56 86 LEU A CA 1
ATOM 671 C C . LEU A 1 86 ? 4.285 -12.352 8.273 1 88.56 86 LEU A C 1
ATOM 673 O O . LEU A 1 86 ? 5.445 -11.984 8.469 1 88.56 86 LEU A O 1
ATOM 677 N N . GLU A 1 87 ? 3.326 -11.914 8.898 1 83.19 87 GLU A N 1
ATOM 678 C CA . GLU A 1 87 ? 3.477 -10.961 10 1 83.19 87 GLU A CA 1
ATOM 679 C C . GLU A 1 87 ? 4.328 -11.547 11.117 1 83.19 87 GLU A C 1
ATOM 681 O O . GLU A 1 87 ? 5.16 -10.852 11.703 1 83.19 87 GLU A O 1
ATOM 686 N N . ASP A 1 88 ? 4.238 -12.773 11.352 1 82.44 88 ASP A N 1
ATOM 687 C CA . ASP A 1 88 ? 4.855 -13.406 12.508 1 82.44 88 ASP A CA 1
ATOM 688 C C . ASP A 1 88 ? 6.242 -13.945 12.172 1 82.44 88 ASP A C 1
ATOM 690 O O . ASP A 1 88 ? 7.113 -14.023 13.039 1 82.44 88 ASP A O 1
ATOM 694 N N . ASP A 1 89 ? 6.434 -14.383 10.984 1 74.38 89 ASP A N 1
ATOM 695 C CA . ASP A 1 89 ? 7.574 -15.25 10.727 1 74.38 89 ASP A CA 1
ATOM 696 C C . ASP A 1 89 ? 8.633 -14.539 9.883 1 74.38 89 ASP A C 1
ATOM 698 O O . ASP A 1 89 ? 9.719 -15.078 9.656 1 74.38 89 ASP A O 1
ATOM 702 N N . CYS A 1 90 ? 8.359 -13.422 9.344 1 67.44 90 CYS A N 1
ATOM 703 C CA . CYS A 1 90 ? 9.352 -12.852 8.438 1 67.44 90 CYS A CA 1
ATOM 704 C C . CYS A 1 90 ? 10.367 -12.016 9.211 1 67.44 90 CYS A C 1
ATOM 706 O O . CYS A 1 90 ? 10 -11.164 10.023 1 67.44 90 CYS A O 1
ATOM 708 N N . ASN A 1 91 ? 11.68 -12.484 9.078 1 66.56 91 ASN A N 1
ATOM 709 C CA . ASN A 1 91 ? 12.789 -11.734 9.656 1 66.56 91 ASN A CA 1
ATOM 710 C C . ASN A 1 91 ? 13.07 -10.461 8.867 1 66.56 91 ASN A C 1
ATOM 712 O O . ASN A 1 91 ? 13.703 -9.531 9.383 1 66.56 91 ASN A O 1
ATOM 716 N N . HIS A 1 92 ? 12.875 -10.523 7.68 1 76.19 92 HIS A N 1
ATOM 717 C CA . HIS A 1 92 ? 12.922 -9.414 6.738 1 76.19 92 HIS A CA 1
ATOM 718 C C . HIS A 1 92 ? 11.516 -8.938 6.371 1 76.19 92 HIS A C 1
ATOM 720 O O . HIS A 1 92 ? 10.57 -9.727 6.379 1 76.19 92 HIS A O 1
ATOM 726 N N . PRO A 1 93 ? 11.492 -7.648 6.223 1 85.44 93 PRO A N 1
ATOM 727 C CA . PRO A 1 93 ? 10.133 -7.262 5.828 1 85.44 93 PRO A CA 1
ATOM 728 C C . PRO A 1 93 ? 9.625 -8.047 4.617 1 85.44 93 PRO A C 1
ATOM 730 O O . PRO A 1 93 ? 10.383 -8.312 3.684 1 85.44 93 PRO A O 1
ATOM 733 N N . ALA A 1 94 ? 8.477 -8.508 4.812 1 88.25 94 ALA A N 1
ATOM 734 C CA . ALA A 1 94 ? 7.812 -9.148 3.68 1 88.25 94 ALA A CA 1
ATOM 735 C C . ALA A 1 94 ? 7.625 -8.172 2.525 1 88.25 94 ALA A C 1
ATOM 737 O O . ALA A 1 94 ? 7.609 -6.953 2.73 1 88.25 94 ALA A O 1
ATOM 738 N N . PRO A 1 95 ? 7.672 -8.727 1.313 1 93.38 95 PRO A N 1
ATOM 739 C CA . PRO A 1 95 ? 7.254 -7.84 0.226 1 93.38 95 PRO A CA 1
ATOM 740 C C . PRO A 1 95 ? 5.84 -7.293 0.424 1 93.38 95 PRO A C 1
ATOM 742 O O . PRO A 1 95 ? 5.016 -7.926 1.087 1 93.38 95 PRO A O 1
ATOM 745 N N . PRO A 1 96 ? 5.578 -6.117 -0.133 1 96.75 96 PRO A N 1
ATOM 746 C CA . PRO A 1 96 ? 4.203 -5.625 -0.077 1 96.75 96 PRO A CA 1
ATOM 747 C C . PRO A 1 96 ? 3.191 -6.633 -0.618 1 96.75 96 PRO A C 1
ATOM 749 O O . PRO A 1 96 ? 3.41 -7.223 -1.678 1 96.75 96 PRO A O 1
ATOM 752 N N . VAL A 1 97 ? 2.158 -6.793 0.149 1 97.19 97 VAL A N 1
ATOM 753 C CA . VAL A 1 97 ? 1.11 -7.734 -0.228 1 97.19 97 VAL A CA 1
ATOM 754 C C . VAL A 1 97 ? -0.148 -6.973 -0.638 1 97.19 97 VAL A C 1
ATOM 756 O O . VAL A 1 97 ? -0.722 -6.23 0.165 1 97.19 97 VAL A O 1
ATOM 759 N N . LEU A 1 98 ? -0.538 -7.141 -1.88 1 98.69 98 LEU A N 1
ATOM 760 C CA . LEU A 1 98 ? -1.809 -6.641 -2.393 1 98.69 98 LEU A CA 1
ATOM 761 C C . LEU A 1 98 ? -2.844 -7.758 -2.471 1 98.69 98 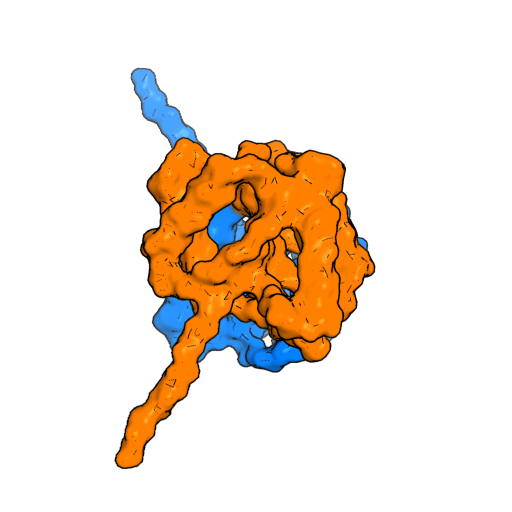LEU A C 1
ATOM 763 O O . LEU A 1 98 ? -2.729 -8.656 -3.303 1 98.69 98 LEU A O 1
ATOM 767 N N . VAL A 1 99 ? -3.826 -7.668 -1.601 1 98.5 99 VAL A N 1
ATOM 768 C CA . VAL A 1 99 ? -4.922 -8.633 -1.673 1 98.5 99 VAL A CA 1
ATOM 769 C C . VAL A 1 99 ? -5.754 -8.367 -2.926 1 98.5 99 VAL A C 1
ATOM 771 O O . VAL A 1 99 ? -6.102 -7.223 -3.225 1 98.5 99 VAL A O 1
ATOM 774 N N . LEU A 1 100 ? -5.957 -9.359 -3.701 1 97.81 100 LEU A N 1
ATOM 775 C CA . LEU A 1 100 ? -6.84 -9.352 -4.859 1 97.81 100 LEU A CA 1
ATOM 776 C C . LEU A 1 100 ? -7.922 -10.414 -4.73 1 97.81 100 LEU A C 1
ATOM 778 O O . LEU A 1 100 ? -7.66 -11.602 -4.945 1 97.81 100 LEU A O 1
ATOM 782 N N . SER A 1 101 ? -9.141 -9.977 -4.383 1 96.12 101 SER A N 1
ATOM 783 C CA . SER A 1 101 ? -10.203 -10.922 -4.055 1 96.12 101 SER A CA 1
ATOM 784 C C . SER A 1 101 ? -11.531 -10.5 -4.684 1 96.12 101 SER A C 1
ATOM 786 O O . SER A 1 101 ? -11.727 -9.328 -4.992 1 96.12 101 SER A O 1
ATOM 788 N N . SER A 1 102 ? -12.422 -11.469 -4.887 1 94.81 102 SER A N 1
ATOM 789 C CA . SER A 1 102 ? -13.758 -11.164 -5.391 1 94.81 102 SER A CA 1
ATOM 790 C C . SER A 1 102 ? -14.641 -10.578 -4.297 1 94.81 102 SER A C 1
ATOM 792 O O . SER A 1 102 ? -15.703 -10.023 -4.578 1 94.81 102 SER A O 1
ATOM 794 N N . SER A 1 103 ? -14.242 -10.734 -3.088 1 94.5 103 SER A N 1
ATOM 795 C CA . SER A 1 103 ? -15.062 -10.312 -1.956 1 94.5 103 SER A CA 1
ATOM 796 C C . SER A 1 103 ? -15.039 -8.797 -1.789 1 94.5 103 SER A C 1
ATOM 798 O O . SER A 1 103 ? -13.977 -8.18 -1.846 1 94.5 103 SER A O 1
ATOM 800 N N . HIS A 1 104 ? -16.203 -8.234 -1.574 1 93.19 104 HIS A N 1
ATOM 801 C CA . HIS A 1 104 ? -16.359 -6.832 -1.206 1 93.19 104 HIS A CA 1
ATOM 802 C C . HIS A 1 104 ? -16.781 -6.688 0.253 1 93.1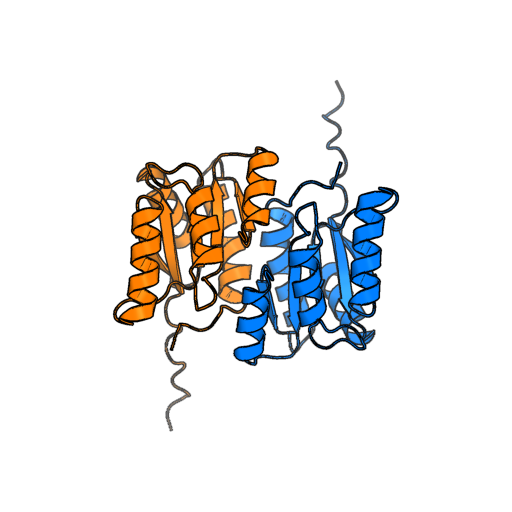9 104 HIS A C 1
ATOM 804 O O . HIS A 1 104 ? -17.203 -5.613 0.676 1 93.19 104 HIS A O 1
ATOM 810 N N . ASP A 1 105 ? -16.734 -7.797 0.974 1 94.81 105 ASP A N 1
ATOM 811 C CA . ASP A 1 105 ? -17.172 -7.812 2.365 1 94.81 105 ASP A CA 1
ATOM 812 C C . ASP A 1 105 ? -16.281 -6.93 3.234 1 94.81 105 ASP A C 1
ATOM 814 O O . ASP A 1 105 ? -15.07 -7.156 3.312 1 94.81 105 ASP A O 1
ATOM 818 N N . PRO A 1 106 ? -16.906 -5.977 3.951 1 94.69 106 PRO A N 1
ATOM 819 C CA . PRO A 1 106 ? -16.109 -5.105 4.824 1 94.69 106 PRO A CA 1
ATOM 820 C C . PRO A 1 106 ? -15.289 -5.887 5.844 1 94.69 106 PRO A C 1
ATOM 822 O O . PRO A 1 106 ? -14.188 -5.473 6.199 1 94.69 106 PRO A O 1
ATOM 825 N N . ASP A 1 107 ? -15.797 -6.973 6.309 1 94.88 107 ASP A N 1
ATOM 826 C CA . ASP A 1 107 ? -15.078 -7.781 7.289 1 94.88 107 ASP A CA 1
ATOM 827 C C . ASP A 1 107 ? -13.781 -8.344 6.695 1 94.88 107 ASP A C 1
ATOM 829 O O . ASP A 1 107 ? -12.766 -8.422 7.379 1 94.88 107 ASP A O 1
ATOM 833 N N . ASP A 1 108 ? -13.812 -8.695 5.438 1 95.44 108 ASP A N 1
ATOM 834 C CA . ASP A 1 108 ? -12.609 -9.195 4.773 1 95.44 108 ASP A CA 1
ATOM 835 C C . ASP A 1 108 ? -11.57 -8.094 4.605 1 95.44 108 ASP A C 1
ATOM 837 O O . ASP A 1 108 ? -10.375 -8.32 4.793 1 95.44 108 ASP A O 1
ATOM 841 N N . ILE A 1 109 ? -12.086 -6.934 4.273 1 95.31 109 ILE A N 1
ATOM 842 C CA . ILE A 1 109 ? -11.211 -5.781 4.109 1 95.31 109 ILE A CA 1
ATOM 843 C C . ILE A 1 109 ? -10.547 -5.449 5.441 1 95.31 109 ILE A C 1
ATOM 845 O O . ILE A 1 109 ? -9.32 -5.332 5.516 1 95.31 109 ILE A O 1
ATOM 849 N N . ILE A 1 110 ? -11.312 -5.426 6.523 1 94.12 110 ILE A N 1
ATOM 850 C CA . ILE A 1 110 ? -10.82 -5.109 7.859 1 94.12 110 ILE A CA 1
ATOM 851 C C . ILE A 1 110 ? -9.789 -6.145 8.289 1 94.12 110 ILE A C 1
ATOM 853 O O . ILE A 1 110 ? -8.672 -5.789 8.688 1 94.12 110 ILE A O 1
ATOM 857 N N . ARG A 1 111 ? -10.117 -7.348 8.133 1 93.56 111 ARG A N 1
ATOM 858 C CA . ARG A 1 111 ? -9.25 -8.43 8.586 1 93.56 111 ARG A CA 1
ATOM 859 C C . ARG A 1 111 ? -7.93 -8.438 7.816 1 93.56 111 ARG A C 1
ATOM 861 O O . ARG A 1 111 ? -6.879 -8.758 8.375 1 93.56 111 ARG A O 1
ATOM 868 N N . SER A 1 112 ? -8.016 -8.109 6.57 1 95.56 112 SER A N 1
ATOM 869 C CA . SER A 1 112 ? -6.809 -8.102 5.754 1 95.56 112 SER A CA 1
ATOM 870 C C . SER A 1 112 ? -5.855 -6.996 6.195 1 95.56 112 SER A C 1
ATOM 872 O O . SER A 1 112 ? -4.656 -7.238 6.367 1 95.56 112 SER A O 1
ATOM 874 N N . TYR A 1 113 ? -6.391 -5.809 6.406 1 93.44 113 TYR A N 1
ATOM 875 C CA . TYR A 1 113 ? -5.555 -4.691 6.824 1 93.44 113 TYR A CA 1
ATOM 876 C C . TYR A 1 113 ? -5.023 -4.91 8.234 1 93.44 113 TYR A C 1
ATOM 878 O O . TYR A 1 113 ? -3.902 -4.508 8.555 1 93.44 113 TYR A O 1
ATOM 886 N N . GLU A 1 114 ? -5.762 -5.59 9.039 1 90.12 114 GLU A N 1
ATOM 887 C CA . GLU A 1 114 ? -5.34 -5.887 10.406 1 90.12 114 GLU A CA 1
ATOM 888 C C . GLU A 1 114 ? -4.176 -6.875 10.43 1 90.12 114 GLU A C 1
ATOM 890 O O . GLU A 1 114 ? -3.436 -6.949 11.406 1 90.12 114 GLU A O 1
ATOM 895 N N . ARG A 1 115 ? -4.105 -7.613 9.359 1 87.94 115 ARG A N 1
ATOM 896 C CA . ARG A 1 115 ? -3.059 -8.625 9.273 1 87.94 115 ARG A CA 1
ATOM 897 C C . ARG A 1 115 ? -1.974 -8.203 8.289 1 87.94 115 ARG A C 1
ATOM 899 O O . ARG A 1 115 ? -1.435 -9.039 7.562 1 87.94 115 ARG A O 1
ATOM 9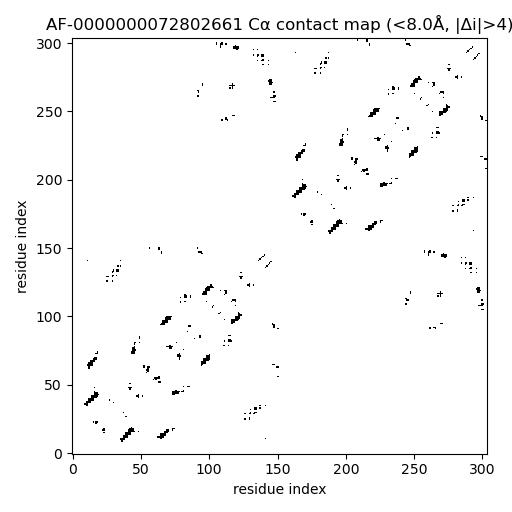06 N N . SER A 1 116 ? -1.762 -6.941 8.062 1 83.69 116 SER A N 1
ATOM 907 C CA . SER A 1 116 ? -0.612 -6.25 7.488 1 83.69 116 SER A CA 1
ATOM 908 C C . SER A 1 116 ? -0.647 -6.293 5.965 1 83.69 116 SER A C 1
ATOM 910 O O . SER A 1 116 ? 0.388 -6.152 5.309 1 83.69 116 SER A O 1
ATOM 912 N N . ALA A 1 117 ? -1.854 -6.707 5.438 1 95 117 ALA A N 1
ATOM 913 C CA . ALA A 1 117 ? -1.946 -6.418 4.008 1 95 117 ALA A CA 1
ATOM 914 C C . ALA A 1 117 ? -1.594 -4.965 3.715 1 95 117 ALA A C 1
ATOM 916 O O . ALA A 1 117 ? -1.979 -4.062 4.465 1 95 117 ALA A O 1
ATOM 917 N N . ASN A 1 118 ? -0.899 -4.805 2.627 1 97.38 118 ASN A N 1
ATOM 918 C CA . ASN A 1 118 ? -0.545 -3.432 2.273 1 97.38 118 ASN A CA 1
ATOM 919 C C . ASN A 1 118 ? -1.7 -2.717 1.58 1 97.38 118 ASN A C 1
ATOM 921 O O . ASN A 1 118 ? -1.874 -1.507 1.743 1 97.38 118 ASN A O 1
ATOM 925 N N . ALA A 1 119 ? -2.422 -3.457 0.791 1 98.38 119 ALA A N 1
ATOM 926 C CA . ALA A 1 119 ? -3.621 -2.93 0.144 1 98.38 119 ALA A CA 1
ATOM 927 C C . ALA A 1 119 ? -4.625 -4.043 -0.137 1 98.38 119 ALA A C 1
ATOM 929 O O . ALA A 1 119 ? -4.285 -5.227 -0.083 1 98.38 119 ALA A O 1
ATOM 930 N N . TYR A 1 120 ? -5.871 -3.596 -0.344 1 98.38 120 TYR A N 1
ATOM 931 C CA . TYR A 1 120 ? -6.965 -4.496 -0.69 1 98.38 120 TYR A CA 1
ATOM 932 C C . TYR A 1 120 ? -7.637 -4.062 -1.989 1 98.38 120 TYR A 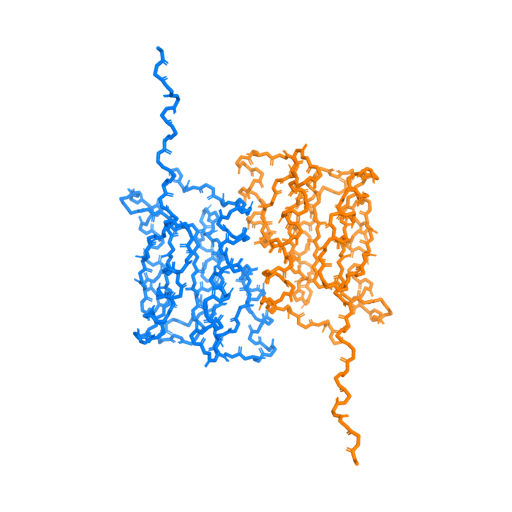C 1
ATOM 934 O O . TYR A 1 120 ? -8.086 -2.922 -2.111 1 98.38 120 TYR A O 1
ATOM 942 N N . LEU A 1 121 ? -7.648 -5.008 -2.924 1 98.25 121 LEU A N 1
ATOM 943 C CA . LEU A 1 121 ? -8.25 -4.785 -4.234 1 98.25 121 LEU A CA 1
ATOM 944 C C . LEU A 1 121 ? -9.352 -5.805 -4.508 1 98.25 121 LEU A C 1
ATOM 946 O O . LEU A 1 121 ? -9.203 -6.988 -4.199 1 98.25 121 LEU A O 1
ATOM 950 N N . THR A 1 122 ? -10.383 -5.316 -5.117 1 97.25 122 THR A N 1
ATOM 951 C CA . THR A 1 122 ? -11.43 -6.23 -5.559 1 97.25 122 THR A CA 1
ATOM 952 C C . THR A 1 122 ? -11.227 -6.629 -7.016 1 97.25 122 THR A C 1
ATOM 954 O O . THR A 1 122 ? -10.906 -5.785 -7.855 1 97.25 122 THR A O 1
ATOM 957 N N . LYS A 1 123 ? -11.359 -7.887 -7.215 1 96.94 123 LYS A N 1
ATOM 958 C CA . LYS A 1 123 ? -11.219 -8.352 -8.594 1 96.94 123 LYS A CA 1
ATOM 959 C C . LYS A 1 123 ? -12.211 -7.656 -9.516 1 96.94 123 LYS A C 1
ATOM 961 O O . LYS A 1 123 ? -13.406 -7.605 -9.227 1 96.94 123 LYS A O 1
ATOM 966 N N . PRO A 1 124 ? -11.656 -7.145 -10.664 1 94.75 124 PRO A N 1
ATOM 967 C CA . PRO A 1 124 ? -12.539 -6.488 -11.625 1 94.75 124 PRO A CA 1
ATOM 968 C C . PRO A 1 124 ? -13.492 -7.461 -12.32 1 94.75 124 PRO A C 1
ATOM 970 O O . PRO A 1 124 ? -13.281 -8.68 -12.266 1 94.75 124 PRO A O 1
ATOM 973 N N . SER A 1 125 ? -14.5 -6.836 -12.992 1 92.06 125 SER A N 1
ATOM 974 C CA . SER A 1 125 ? -15.539 -7.656 -13.609 1 92.06 125 SER A CA 1
ATOM 975 C C . SER A 1 125 ? -15.297 -7.816 -15.109 1 92.06 125 SER A C 1
ATOM 977 O O . SER A 1 125 ? -16.031 -8.555 -15.781 1 92.06 125 SER A O 1
ATOM 979 N N . SER A 1 126 ? -14.258 -7.109 -15.648 1 93.81 126 SER A N 1
ATOM 980 C CA . SER A 1 126 ? -13.992 -7.168 -17.078 1 93.81 126 SER A CA 1
ATOM 981 C C . SER A 1 126 ? -12.492 -7.105 -17.359 1 93.81 126 SER A C 1
ATOM 983 O O . SER A 1 126 ? -11.727 -6.582 -16.562 1 93.81 126 SER A O 1
ATOM 985 N N . PRO A 1 127 ? -12.117 -7.566 -18.516 1 91.5 127 PRO A N 1
ATOM 986 C CA . PRO A 1 127 ? -10.703 -7.508 -18.891 1 91.5 127 PRO A CA 1
ATOM 987 C C . PRO A 1 127 ? -10.164 -6.082 -18.953 1 91.5 127 PRO A C 1
ATOM 989 O O . PRO A 1 127 ? -9.023 -5.828 -18.562 1 91.5 127 PRO A O 1
ATOM 992 N N . THR A 1 128 ? -11.016 -5.207 -19.406 1 94.06 128 THR A N 1
ATOM 993 C CA . THR A 1 128 ? -10.602 -3.811 -19.5 1 94.06 128 THR A CA 1
ATOM 994 C C . THR A 1 128 ? -10.344 -3.236 -18.109 1 94.06 128 THR A C 1
ATOM 996 O O . THR A 1 128 ? -9.383 -2.482 -17.906 1 94.06 128 THR A O 1
ATOM 999 N N . GLU A 1 129 ? -11.133 -3.602 -17.172 1 95.56 129 GLU A N 1
ATOM 1000 C CA . GLU A 1 129 ? -10.945 -3.137 -15.797 1 95.56 129 GLU A CA 1
ATOM 1001 C C . GLU A 1 129 ? -9.695 -3.744 -15.172 1 95.56 129 GLU A C 1
ATOM 1003 O O . GLU A 1 129 ? -9.031 -3.107 -14.352 1 95.56 129 GLU A O 1
ATOM 1008 N N . TYR A 1 130 ? -9.328 -4.938 -15.578 1 95.69 130 TYR A N 1
ATOM 1009 C CA . TYR A 1 130 ? -8.07 -5.539 -15.133 1 95.69 130 TYR A CA 1
ATOM 1010 C C . TYR A 1 130 ? -6.875 -4.754 -15.656 1 95.69 130 TYR A C 1
ATOM 1012 O O . TYR A 1 130 ? -5.875 -4.59 -14.953 1 95.69 130 TYR A O 1
ATOM 1020 N N . GLU A 1 131 ? -7.047 -4.336 -16.875 1 96.12 131 GLU A N 1
ATOM 1021 C CA . GLU A 1 131 ? -5.973 -3.529 -17.438 1 96.12 131 GLU A CA 1
ATOM 1022 C C . GLU A 1 131 ? -5.789 -2.227 -16.672 1 96.12 131 GLU A C 1
ATOM 1024 O O . GLU A 1 131 ? -4.66 -1.813 -16.406 1 96.12 131 GLU A O 1
ATOM 1029 N N . THR A 1 132 ? -6.918 -1.591 -16.312 1 96.5 132 THR A N 1
ATOM 1030 C CA . THR A 1 132 ? -6.875 -0.368 -15.523 1 96.5 132 THR A CA 1
ATOM 1031 C C . THR A 1 132 ? -6.242 -0.632 -14.164 1 96.5 132 THR A C 1
ATOM 1033 O O . THR A 1 132 ? -5.461 0.182 -13.664 1 96.5 132 THR A O 1
ATOM 1036 N N . LEU A 1 133 ? -6.598 -1.755 -13.602 1 97.25 133 LEU A N 1
ATOM 1037 C CA . LEU A 1 133 ? -6.012 -2.164 -12.328 1 97.25 133 LEU A CA 1
ATOM 1038 C C . LEU A 1 133 ? -4.5 -2.33 -12.453 1 97.25 133 LEU A C 1
ATOM 1040 O O . LEU A 1 133 ? -3.748 -1.841 -11.609 1 97.25 133 LEU A O 1
ATOM 1044 N N . ALA A 1 134 ? -4.059 -2.982 -13.5 1 97.75 134 ALA A N 1
ATOM 1045 C CA . ALA A 1 134 ? -2.631 -3.199 -13.734 1 97.75 134 ALA A CA 1
ATOM 1046 C C . ALA A 1 134 ? -1.896 -1.873 -13.906 1 97.75 134 ALA A C 1
ATOM 1048 O O . ALA A 1 134 ? -0.788 -1.697 -13.398 1 97.75 134 ALA A O 1
ATOM 1049 N N . GLU A 1 135 ? -2.521 -0.961 -14.586 1 97.69 135 GLU A N 1
ATOM 1050 C CA . GLU A 1 135 ? -1.923 0.354 -14.805 1 97.69 135 GLU A CA 1
ATOM 1051 C C . GLU A 1 135 ? -1.781 1.113 -13.484 1 97.69 135 GLU A C 1
ATOM 1053 O O . GLU A 1 135 ? -0.774 1.788 -13.258 1 97.69 135 GLU A O 1
ATOM 1058 N N . ALA A 1 136 ? -2.799 1.02 -12.68 1 97.88 136 ALA A N 1
ATOM 1059 C CA . ALA A 1 136 ? -2.75 1.673 -11.375 1 97.88 136 ALA A CA 1
ATOM 1060 C C . ALA A 1 136 ? -1.636 1.087 -10.508 1 97.88 136 ALA A C 1
ATOM 1062 O O . ALA A 1 136 ? -0.914 1.824 -9.836 1 97.88 136 ALA A O 1
ATOM 1063 N N . ILE A 1 137 ? -1.491 -0.247 -10.555 1 98.38 137 ILE A N 1
ATOM 1064 C CA . ILE A 1 137 ? -0.448 -0.927 -9.797 1 98.38 137 ILE A CA 1
ATOM 1065 C C . ILE A 1 137 ? 0.924 -0.529 -10.336 1 98.38 137 ILE A C 1
ATOM 1067 O O . ILE A 1 137 ? 1.848 -0.265 -9.562 1 98.38 137 ILE A O 1
ATOM 1071 N N . GLU A 1 138 ? 1.062 -0.482 -11.625 1 98 138 GLU A N 1
ATOM 1072 C CA . GLU A 1 138 ? 2.33 -0.065 -12.219 1 98 138 GLU A CA 1
ATOM 1073 C C . GLU A 1 138 ? 2.711 1.344 -11.766 1 98 138 GLU A C 1
ATOM 1075 O O . GLU A 1 138 ? 3.826 1.57 -11.297 1 98 138 GLU A O 1
ATOM 1080 N N . ALA A 1 139 ? 1.785 2.273 -11.914 1 96.94 139 ALA A N 1
ATOM 1081 C CA . ALA A 1 139 ? 2.061 3.682 -11.633 1 96.94 139 ALA A CA 1
ATOM 1082 C C . ALA A 1 139 ? 2.523 3.877 -10.195 1 96.94 139 ALA A C 1
ATOM 1084 O O . ALA A 1 139 ? 3.465 4.629 -9.938 1 96.94 139 ALA A O 1
ATOM 1085 N N . PHE A 1 140 ? 1.95 3.131 -9.289 1 98.38 140 PHE A N 1
ATOM 1086 C CA . PHE A 1 140 ? 2.229 3.396 -7.883 1 98.38 140 PHE A CA 1
ATOM 1087 C C . PHE A 1 140 ? 3.289 2.438 -7.352 1 98.38 140 PHE A C 1
ATOM 1089 O O . PHE A 1 140 ? 4.324 2.871 -6.84 1 98.38 140 PHE A O 1
ATOM 1096 N N . TRP A 1 141 ? 3.088 1.127 -7.516 1 98.19 141 TRP A N 1
ATOM 1097 C CA . TRP A 1 141 ? 3.904 0.145 -6.809 1 98.19 141 TRP A CA 1
ATOM 1098 C C . TRP A 1 141 ? 5.195 -0.137 -7.566 1 98.19 141 TRP A C 1
ATOM 1100 O O . TRP A 1 141 ? 6.195 -0.552 -6.973 1 98.19 141 TRP A O 1
ATOM 1110 N N . ILE A 1 142 ? 5.152 0.086 -8.891 1 96.88 142 ILE A N 1
ATOM 1111 C CA . ILE A 1 142 ? 6.34 -0.249 -9.672 1 96.88 142 ILE A CA 1
ATOM 1112 C C . ILE A 1 142 ? 7.145 1.018 -9.953 1 96.88 142 ILE A C 1
ATOM 1114 O O . ILE A 1 142 ? 8.359 1.052 -9.734 1 96.88 142 ILE A O 1
ATOM 1118 N N . ASP A 1 143 ? 6.453 2.115 -10.266 1 96.19 143 ASP A N 1
ATOM 1119 C CA . ASP A 1 143 ? 7.156 3.303 -10.742 1 96.19 143 ASP A CA 1
ATOM 1120 C C . ASP A 1 143 ? 7.434 4.277 -9.602 1 96.19 143 ASP A C 1
ATOM 1122 O O . ASP A 1 143 ? 8.32 5.125 -9.703 1 96.19 143 ASP A O 1
ATOM 1126 N N . THR A 1 144 ? 6.641 4.223 -8.484 1 97 144 THR A N 1
ATOM 1127 C CA . THR A 1 144 ? 6.664 5.332 -7.535 1 97 144 THR A CA 1
ATOM 1128 C C . THR A 1 144 ? 7.129 4.855 -6.16 1 97 144 THR A C 1
ATOM 1130 O O . THR A 1 144 ? 8.062 5.414 -5.586 1 97 144 THR A O 1
ATOM 1133 N N . ALA A 1 145 ? 6.527 3.729 -5.648 1 97.75 145 ALA A N 1
ATOM 1134 C CA . ALA A 1 145 ? 6.805 3.262 -4.293 1 97.75 145 ALA A CA 1
ATOM 1135 C C . ALA A 1 145 ? 8.18 2.602 -4.207 1 97.75 145 ALA A C 1
ATOM 1137 O O . ALA A 1 145 ? 8.633 1.98 -5.168 1 97.75 145 ALA A O 1
ATOM 1138 N N . GLN A 1 146 ? 8.75 2.756 -3.064 1 96.19 146 GLN A N 1
ATOM 1139 C CA . GLN A 1 146 ? 9.984 2.027 -2.775 1 96.19 146 GLN A CA 1
ATOM 1140 C C . GLN A 1 146 ? 9.68 0.664 -2.156 1 96.19 146 GLN A C 1
ATOM 1142 O O . GLN A 1 146 ? 8.797 0.545 -1.304 1 96.19 146 GLN A O 1
ATOM 1147 N N . HIS A 1 147 ? 10.398 -0.326 -2.637 1 94.62 147 HIS A N 1
ATOM 1148 C CA . HIS A 1 147 ? 10.281 -1.66 -2.059 1 94.62 147 HIS A CA 1
ATOM 1149 C C . HIS A 1 147 ? 11.375 -1.917 -1.029 1 94.62 147 HIS A C 1
ATOM 1151 O O . HIS A 1 147 ? 12.461 -1.348 -1.121 1 94.62 147 HIS A O 1
ATOM 1157 N N . PRO A 1 148 ? 11.008 -2.752 -0.038 1 91.38 148 PRO A N 1
ATOM 1158 C CA . PRO A 1 148 ? 12.117 -3.172 0.819 1 91.38 148 PRO A CA 1
ATOM 1159 C C . PRO A 1 148 ? 13.211 -3.908 0.05 1 91.38 148 PRO A C 1
ATOM 1161 O O . PRO A 1 148 ? 12.914 -4.637 -0.904 1 91.38 148 PRO A O 1
ATOM 1164 N N . PRO A 1 149 ? 14.406 -3.627 0.441 1 87.12 149 PRO A N 1
ATOM 1165 C CA . PRO A 1 149 ? 15.477 -4.363 -0.24 1 87.12 149 PRO A CA 1
ATOM 1166 C C . PRO A 1 149 ? 15.391 -5.871 -0.021 1 87.12 149 PRO A C 1
ATOM 1168 O O . PRO A 1 149 ? 14.82 -6.32 0.977 1 87.12 149 PRO A O 1
ATOM 1171 N N . ALA A 1 150 ? 15.906 -6.586 -1.01 1 81.44 150 ALA A N 1
ATOM 1172 C CA . ALA A 1 150 ? 15.961 -8.039 -0.872 1 81.44 150 ALA A CA 1
ATOM 1173 C C . ALA A 1 150 ? 16.812 -8.445 0.329 1 81.44 150 ALA A C 1
ATOM 1175 O O . ALA A 1 150 ? 17.734 -7.73 0.712 1 81.44 150 ALA A O 1
ATOM 1176 N N . PRO A 1 151 ? 16.375 -9.547 0.928 1 78.94 151 PRO A N 1
ATOM 1177 C CA . PRO A 1 151 ? 17.172 -10.008 2.066 1 78.94 151 PRO A CA 1
ATOM 1178 C C . PRO A 1 151 ? 18.625 -10.289 1.694 1 78.94 151 PRO A C 1
ATOM 1180 O O . PRO A 1 151 ? 18.922 -10.656 0.554 1 78.94 151 PRO A O 1
ATOM 1183 N N . ALA A 1 152 ? 19.562 -9.789 2.547 1 66.31 152 ALA A N 1
ATOM 1184 C CA . ALA A 1 152 ? 21 -10.039 2.34 1 66.31 152 ALA A CA 1
ATOM 1185 C C . ALA A 1 152 ? 21.312 -11.523 2.463 1 66.31 152 ALA A C 1
ATOM 1187 O O . ALA A 1 152 ? 20.672 -12.242 3.229 1 66.31 152 ALA A O 1
ATOM 1188 N N . MET B 1 1 ? -39.75 10.375 -13.609 1 25.8 1 MET B N 1
ATOM 1189 C CA . MET B 1 1 ? -39.125 9.75 -12.453 1 25.8 1 MET B CA 1
ATOM 1190 C C . MET B 1 1 ? -37.594 9.906 -12.508 1 25.8 1 MET B C 1
ATOM 1192 O O . MET B 1 1 ? -36.969 9.586 -13.516 1 25.8 1 MET B O 1
ATOM 1196 N N . ASP B 1 2 ? -36.969 10.914 -11.75 1 28.34 2 ASP B N 1
ATOM 1197 C CA . ASP B 1 2 ? -35.656 11.555 -11.781 1 28.34 2 ASP B CA 1
ATOM 1198 C C . ASP B 1 2 ? -34.562 10.523 -11.625 1 28.34 2 ASP B C 1
ATOM 1200 O O . ASP B 1 2 ? -34.719 9.516 -10.93 1 28.34 2 ASP B O 1
ATOM 1204 N N . ALA B 1 3 ? -33.594 10.445 -12.508 1 31.8 3 ALA B N 1
ATOM 1205 C CA . ALA B 1 3 ? -32.344 9.742 -12.617 1 31.8 3 ALA B CA 1
ATOM 1206 C C . ALA B 1 3 ? -31.688 9.57 -11.25 1 31.8 3 ALA B C 1
ATOM 1208 O O . ALA B 1 3 ? -31.938 10.352 -10.328 1 31.8 3 ALA B O 1
ATOM 1209 N N . THR B 1 4 ? -31.141 8.406 -10.844 1 35.69 4 THR B N 1
ATOM 1210 C CA . THR B 1 4 ? -30.453 7.832 -9.688 1 35.69 4 THR B CA 1
ATOM 1211 C C . THR B 1 4 ? -29.453 8.828 -9.102 1 35.69 4 THR B C 1
ATOM 1213 O O . THR B 1 4 ? -28.656 9.422 -9.828 1 35.69 4 THR B O 1
ATOM 1216 N N . ASP B 1 5 ? -29.781 9.711 -8.141 1 34.56 5 ASP B N 1
ATOM 1217 C CA . ASP B 1 5 ? -29 10.578 -7.254 1 34.56 5 ASP B CA 1
ATOM 1218 C C . ASP B 1 5 ? -27.625 9.984 -6.973 1 34.56 5 ASP B C 1
ATOM 1220 O O . ASP B 1 5 ? -27.516 8.945 -6.316 1 34.56 5 ASP B O 1
ATOM 1224 N N . GLN B 1 6 ? -26.797 9.789 -7.961 1 39 6 GLN B N 1
ATOM 1225 C CA . GLN B 1 6 ? -25.406 9.461 -7.652 1 39 6 GLN B CA 1
ATOM 1226 C C . GLN B 1 6 ? -24.953 10.148 -6.375 1 39 6 GLN B C 1
ATOM 1228 O O . GLN B 1 6 ? -25.078 11.367 -6.242 1 39 6 GLN B O 1
ATOM 1233 N N . THR B 1 7 ? -25.281 9.812 -5.156 1 43.47 7 THR B N 1
ATOM 1234 C CA . THR B 1 7 ? -24.719 10.453 -3.969 1 43.47 7 THR B CA 1
ATOM 1235 C C . THR B 1 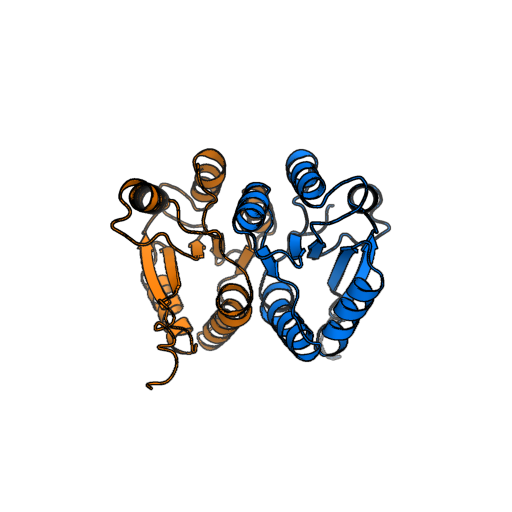7 ? -23.359 11.086 -4.273 1 43.47 7 THR B C 1
ATOM 1237 O O . THR B 1 7 ? -22.516 10.469 -4.922 1 43.47 7 THR B O 1
ATOM 1240 N N . PRO B 1 8 ? -23.188 12.352 -4.316 1 47.84 8 PRO B N 1
ATOM 1241 C CA . PRO B 1 8 ? -21.922 13.047 -4.551 1 47.84 8 PRO B CA 1
ATOM 1242 C C . PRO B 1 8 ? -20.734 12.312 -3.963 1 47.84 8 PRO B C 1
ATOM 1244 O O . PRO B 1 8 ? -20.812 11.75 -2.867 1 47.84 8 PRO B O 1
ATOM 1247 N N . ASN B 1 9 ? -19.859 11.727 -4.691 1 62.69 9 ASN B N 1
ATOM 1248 C CA . ASN B 1 9 ? -18.656 10.992 -4.293 1 62.69 9 ASN B CA 1
ATOM 1249 C C . ASN B 1 9 ? -17.938 11.695 -3.148 1 62.69 9 ASN B C 1
ATOM 1251 O O . ASN B 1 9 ? -17.562 12.859 -3.268 1 62.69 9 ASN B O 1
ATOM 1255 N N . GLU B 1 10 ? -18.25 11.516 -1.845 1 81.69 10 GLU B N 1
ATOM 1256 C CA . GLU B 1 10 ? -17.641 12.086 -0.652 1 81.69 10 GLU B CA 1
ATOM 1257 C C . GLU B 1 10 ? -16.125 12.234 -0.834 1 81.69 10 GLU B C 1
ATOM 1259 O O . GLU B 1 10 ? -15.492 11.406 -1.489 1 81.69 10 GLU B O 1
ATOM 1264 N N . PRO B 1 11 ? -15.695 13.43 -0.448 1 92.69 11 PRO B N 1
ATOM 1265 C CA . PRO B 1 11 ? -14.25 13.656 -0.562 1 92.69 11 PRO B CA 1
ATOM 1266 C C . PRO B 1 11 ? -13.43 12.594 0.159 1 92.69 11 PRO B C 1
ATOM 1268 O O . PRO B 1 11 ? -13.914 11.977 1.112 1 92.69 11 PRO B O 1
ATOM 1271 N N . VAL B 1 12 ? -12.336 12.328 -0.396 1 95.69 12 VAL B N 1
ATOM 1272 C CA . VAL B 1 12 ? -11.367 11.469 0.281 1 95.69 12 VAL B CA 1
ATOM 1273 C C . VAL B 1 12 ? -10.641 12.266 1.364 1 95.69 12 VAL B C 1
ATOM 1275 O O . VAL B 1 12 ? -10.047 13.312 1.083 1 95.69 12 VAL B O 1
ATOM 1278 N N . ASP B 1 13 ? -10.727 11.812 2.564 1 96.31 13 ASP B N 1
ATOM 1279 C CA . ASP B 1 13 ? -10.062 12.484 3.676 1 96.31 13 ASP B CA 1
ATOM 1280 C C . ASP B 1 13 ? -8.633 11.984 3.85 1 96.31 13 ASP B C 1
ATOM 1282 O O . ASP B 1 13 ? -8.406 10.789 4.07 1 96.31 13 ASP B O 1
ATOM 1286 N N . VAL B 1 14 ? -7.66 12.938 3.807 1 97.44 14 VAL B N 1
ATOM 1287 C CA . VAL B 1 14 ? -6.246 12.594 3.904 1 97.44 14 VAL B CA 1
ATOM 1288 C C . VAL B 1 14 ? -5.609 13.344 5.07 1 97.44 14 VAL B C 1
ATOM 1290 O O . VAL B 1 14 ? -5.727 14.57 5.164 1 97.44 14 VAL B O 1
ATOM 1293 N N . LEU B 1 15 ? -4.996 12.594 5.988 1 97.56 15 LEU B N 1
ATOM 1294 C CA . LEU B 1 15 ? -4.227 13.195 7.07 1 97.56 15 LEU B CA 1
ATOM 1295 C C . LEU B 1 15 ? -2.758 13.336 6.684 1 97.56 15 LEU B C 1
ATOM 1297 O O . LEU B 1 15 ? -2.109 12.344 6.336 1 97.56 15 LEU B O 1
ATOM 1301 N N . ILE B 1 16 ? -2.271 14.555 6.699 1 98.38 16 ILE B N 1
ATOM 1302 C CA . ILE B 1 16 ? -0.859 14.836 6.461 1 98.38 16 ILE B CA 1
ATOM 1303 C C . ILE B 1 16 ? -0.147 15.055 7.797 1 98.38 16 ILE B C 1
ATOM 1305 O O . ILE B 1 16 ? -0.463 15.992 8.531 1 98.38 16 ILE B O 1
ATOM 1309 N N . VAL B 1 17 ? 0.794 14.172 8.109 1 98.12 17 VAL B N 1
ATOM 1310 C CA . VAL B 1 17 ? 1.622 14.312 9.305 1 98.12 17 VAL B CA 1
ATOM 1311 C C . VAL B 1 17 ? 3 14.844 8.914 1 98.12 17 VAL B C 1
ATOM 1313 O O . VAL B 1 17 ? 3.865 14.086 8.477 1 98.12 17 VAL B O 1
ATOM 1316 N N . GLU B 1 18 ? 3.146 16.078 9.039 1 97.75 18 GLU B N 1
ATOM 1317 C CA . GLU B 1 18 ? 4.262 16.859 8.508 1 97.75 18 GLU B CA 1
ATOM 1318 C C . GLU B 1 18 ? 4.414 18.188 9.242 1 97.75 18 GLU B C 1
ATOM 1320 O O . GLU B 1 18 ? 3.424 18.875 9.516 1 97.75 18 GLU B O 1
ATOM 1325 N N . ASP B 1 19 ? 5.684 18.469 9.641 1 96.94 19 ASP B N 1
ATOM 1326 C CA . ASP B 1 19 ? 5.883 19.688 10.43 1 96.94 19 ASP B CA 1
ATOM 1327 C C . ASP B 1 19 ? 6.34 20.844 9.547 1 96.94 19 ASP B C 1
ATOM 1329 O O . ASP B 1 19 ? 6.223 22.016 9.93 1 96.94 19 ASP B O 1
ATOM 1333 N N . ASN B 1 20 ? 6.906 20.594 8.359 1 96.31 20 ASN B N 1
ATOM 1334 C CA . ASN B 1 20 ? 7.406 21.625 7.457 1 96.31 20 ASN B CA 1
ATOM 1335 C C . ASN B 1 20 ? 6.289 22.203 6.602 1 96.31 20 ASN B C 1
ATOM 1337 O O . ASN B 1 20 ? 5.738 21.531 5.734 1 96.31 20 ASN B O 1
ATOM 1341 N N . PRO B 1 21 ? 5.965 23.453 6.836 1 96.38 21 PRO B N 1
ATOM 1342 C CA . PRO B 1 21 ? 4.852 24.062 6.098 1 96.38 21 PRO B CA 1
ATOM 1343 C C . PRO B 1 21 ? 5.078 24.062 4.586 1 96.38 21 PRO B C 1
ATOM 1345 O O . PRO B 1 21 ? 4.117 23.984 3.816 1 96.38 21 PRO B O 1
ATOM 1348 N N . GLY B 1 22 ? 6.301 24.203 4.184 1 95.69 22 GLY B N 1
ATOM 1349 C CA . GLY B 1 22 ? 6.598 24.125 2.762 1 95.69 22 GLY B CA 1
ATOM 1350 C C . GLY B 1 22 ? 6.242 22.797 2.146 1 95.69 22 GLY B C 1
ATOM 1351 O O . GLY B 1 22 ? 5.6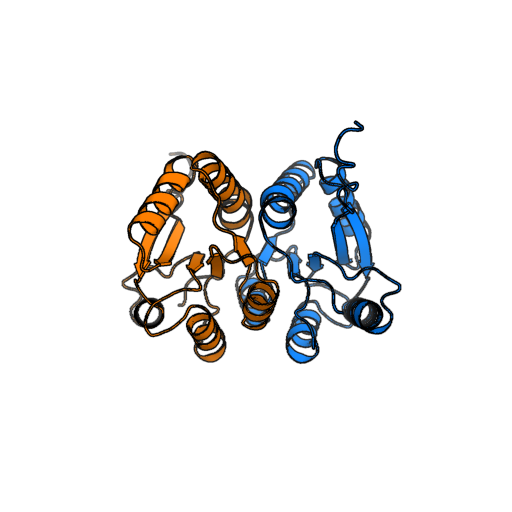56 22.734 1.063 1 95.69 22 GLY B O 1
ATOM 1352 N N . ASP B 1 23 ? 6.594 21.75 2.807 1 95.75 23 ASP B N 1
ATOM 1353 C CA . ASP B 1 23 ? 6.277 20.406 2.33 1 95.75 23 ASP B CA 1
ATOM 1354 C C . ASP B 1 23 ? 4.77 20.172 2.309 1 95.75 23 ASP B C 1
ATOM 1356 O O . ASP B 1 23 ? 4.246 19.531 1.39 1 95.75 23 ASP B O 1
ATOM 1360 N N . ILE B 1 24 ? 4.062 20.656 3.34 1 97.06 24 ILE B N 1
ATOM 1361 C CA . ILE B 1 24 ? 2.607 20.547 3.396 1 97.06 24 ILE B CA 1
ATOM 1362 C C . ILE B 1 24 ? 1.991 21.234 2.174 1 97.06 24 ILE B C 1
ATOM 1364 O O . ILE B 1 24 ? 1.146 20.641 1.493 1 97.06 24 ILE B O 1
ATOM 1368 N N . ARG B 1 25 ? 2.445 22.406 1.922 1 96.19 25 ARG B N 1
ATOM 1369 C CA . ARG B 1 25 ? 1.918 23.172 0.797 1 96.19 25 ARG B CA 1
ATOM 1370 C C . ARG B 1 25 ? 2.195 22.453 -0.524 1 96.19 25 ARG B C 1
ATOM 1372 O O . ARG B 1 25 ? 1.317 22.375 -1.386 1 96.19 25 ARG B O 1
ATOM 1379 N N . LEU B 1 26 ? 3.428 22 -0.658 1 95.44 26 LEU B N 1
ATOM 1380 C CA . LEU B 1 26 ? 3.814 21.312 -1.881 1 95.44 26 LEU B CA 1
ATOM 1381 C C . LEU B 1 26 ? 2.939 20.078 -2.109 1 95.44 26 LEU B C 1
ATOM 1383 O O . LEU B 1 26 ? 2.494 19.844 -3.232 1 95.44 26 LEU B O 1
ATOM 1387 N N . THR B 1 27 ? 2.676 19.297 -1.084 1 95.81 27 THR B N 1
ATOM 1388 C CA . THR B 1 27 ? 1.842 18.109 -1.175 1 95.81 27 THR B CA 1
ATOM 1389 C C . THR B 1 27 ? 0.417 18.469 -1.578 1 95.81 27 THR B C 1
ATOM 1391 O O . THR B 1 27 ? -0.145 17.875 -2.502 1 95.81 27 THR B O 1
ATOM 1394 N N . LYS B 1 28 ? -0.133 19.469 -0.955 1 96.94 28 LYS B N 1
ATOM 1395 C CA . LYS B 1 28 ? -1.499 19.891 -1.259 1 96.94 28 LYS B CA 1
ATOM 1396 C C . LYS B 1 28 ? -1.613 20.406 -2.693 1 96.94 28 LYS B C 1
ATOM 1398 O O . LYS B 1 28 ? -2.578 20.078 -3.393 1 96.94 28 LYS B O 1
ATOM 1403 N N . GLU B 1 29 ? -0.642 21.141 -3.098 1 96.19 29 GLU B N 1
ATOM 1404 C CA . GLU B 1 29 ? -0.636 21.688 -4.449 1 96.19 29 GLU B CA 1
ATOM 1405 C C . GLU B 1 29 ? -0.587 20.562 -5.496 1 96.19 29 GLU B C 1
ATOM 1407 O O . GLU B 1 29 ? -1.243 20.656 -6.535 1 96.19 29 GLU B O 1
ATOM 1412 N N . ALA B 1 30 ? 0.22 19.578 -5.234 1 95.81 30 ALA B N 1
ATOM 1413 C CA . ALA B 1 30 ? 0.339 18.453 -6.156 1 95.81 30 ALA B CA 1
ATOM 1414 C C . ALA B 1 30 ? -1.015 17.797 -6.387 1 95.81 30 ALA B C 1
ATOM 1416 O O . ALA B 1 30 ? -1.303 17.328 -7.488 1 95.81 30 ALA B O 1
ATOM 1417 N N . PHE B 1 31 ? -1.894 17.812 -5.383 1 96.25 31 PHE B N 1
ATOM 1418 C CA . PHE B 1 31 ? -3.168 17.109 -5.461 1 96.25 31 PHE B CA 1
ATOM 1419 C C . PHE B 1 31 ? -4.234 18 -6.105 1 96.25 31 PHE B C 1
ATOM 1421 O O . PHE B 1 31 ? -5.355 17.547 -6.34 1 96.25 31 PHE B O 1
ATOM 1428 N N . ARG B 1 32 ? -3.908 19.203 -6.434 1 93.19 32 ARG B N 1
ATOM 1429 C CA . ARG B 1 32 ? -4.832 20.062 -7.168 1 93.19 32 ARG B CA 1
ATOM 1430 C C . ARG B 1 32 ? -4.949 19.625 -8.625 1 93.19 32 ARG B C 1
ATOM 1432 O O . ARG B 1 32 ? -5.91 19.984 -9.305 1 93.19 32 ARG B O 1
ATOM 1439 N N . SER B 1 33 ? -3.99 18.859 -9.039 1 90.25 33 SER B N 1
ATOM 1440 C CA . SER B 1 33 ? -3.947 18.453 -10.445 1 90.25 33 SER B CA 1
ATOM 1441 C C . SER B 1 33 ? -4.758 17.188 -10.672 1 90.25 33 SER B C 1
ATOM 1443 O O . SER B 1 33 ? -4.969 16.766 -11.82 1 90.25 33 SER B O 1
ATOM 1445 N N . ILE B 1 34 ? -5.199 16.562 -9.555 1 91.31 34 ILE B N 1
ATOM 1446 C CA . ILE B 1 34 ? -5.906 15.305 -9.734 1 91.31 34 ILE B CA 1
ATOM 1447 C C . ILE B 1 34 ? -7.41 15.562 -9.82 1 91.31 34 ILE B C 1
ATOM 1449 O O . ILE B 1 34 ? -7.867 16.688 -9.594 1 91.31 34 ILE B O 1
ATOM 1453 N N . GLN B 1 35 ? -8.18 14.516 -10.211 1 90.62 35 GLN B N 1
ATOM 1454 C CA . GLN B 1 35 ? -9.602 14.664 -10.477 1 90.62 35 GLN B CA 1
ATOM 1455 C C . GLN B 1 35 ? -10.43 14.453 -9.211 1 90.62 35 GLN B C 1
ATOM 1457 O O . GLN B 1 35 ? -11.531 15 -9.086 1 90.62 35 GLN B O 1
ATOM 1462 N N . SER B 1 36 ? -9.945 13.758 -8.281 1 92.75 36 SER B N 1
ATOM 1463 C CA . SER B 1 36 ? -10.68 13.406 -7.07 1 92.75 36 SER B CA 1
ATOM 1464 C C . SER B 1 36 ? -10.758 14.578 -6.102 1 92.75 36 SER B C 1
ATOM 1466 O O . SER B 1 36 ? -9.836 15.398 -6.035 1 92.75 36 SER B O 1
ATOM 1468 N N . ASP B 1 37 ? -11.844 14.633 -5.391 1 94.56 37 ASP B N 1
ATOM 1469 C CA . ASP B 1 37 ? -11.969 15.602 -4.309 1 94.56 37 ASP B CA 1
ATOM 1470 C C . ASP B 1 37 ? -11.281 15.102 -3.041 1 94.56 37 ASP B C 1
ATOM 1472 O O . ASP B 1 37 ? -11.656 14.062 -2.494 1 94.56 37 ASP B O 1
ATOM 1476 N N . VAL B 1 38 ? -10.32 15.867 -2.6 1 96 38 VAL B N 1
ATOM 1477 C CA . VAL B 1 38 ? -9.539 15.461 -1.436 1 96 38 VAL B CA 1
ATOM 1478 C C . VAL B 1 38 ? -9.625 16.531 -0.353 1 96 38 VAL B C 1
ATOM 1480 O O . VAL B 1 38 ? -9.477 17.719 -0.636 1 96 38 VAL B O 1
ATOM 1483 N N . ARG B 1 39 ? -9.961 16.125 0.852 1 95.81 39 ARG B N 1
ATOM 1484 C CA . ARG B 1 39 ? -9.922 16.984 2.027 1 95.81 39 ARG B CA 1
ATOM 1485 C C . ARG B 1 39 ? -8.719 16.672 2.904 1 95.81 39 ARG B C 1
ATOM 1487 O O . ARG B 1 39 ? -8.57 15.539 3.381 1 95.81 39 ARG B O 1
ATOM 1494 N N . PHE B 1 40 ? -7.984 17.734 3.158 1 97.19 40 PHE B N 1
ATOM 1495 C CA . PHE B 1 40 ? -6.746 17.5 3.891 1 97.19 40 PHE B CA 1
ATOM 1496 C C . PHE B 1 40 ? -6.898 17.906 5.352 1 97.19 40 PHE B C 1
ATOM 1498 O O . PHE B 1 40 ? -7.527 18.922 5.664 1 97.19 40 PHE B O 1
ATOM 1505 N N . HIS B 1 41 ? -6.371 17.109 6.164 1 96.56 41 HIS B N 1
ATOM 1506 C CA . HIS B 1 41 ? -6.094 17.391 7.566 1 96.56 41 HIS B CA 1
ATOM 1507 C C . HIS B 1 41 ? -4.602 17.344 7.855 1 96.56 41 HIS B C 1
ATOM 1509 O O . HIS B 1 41 ? -3.869 16.578 7.219 1 96.56 41 HIS B O 1
ATOM 1515 N N . THR B 1 42 ? -4.168 18.188 8.852 1 97.44 42 THR B N 1
ATOM 1516 C CA . THR B 1 42 ? -2.727 18.234 9.078 1 97.44 42 THR B CA 1
ATOM 1517 C C . THR B 1 42 ? -2.408 18.078 10.562 1 97.44 42 THR B C 1
ATOM 1519 O O . THR B 1 42 ? -3.168 18.531 11.422 1 97.44 42 THR B O 1
ATOM 1522 N N . ALA B 1 43 ? -1.353 17.359 10.836 1 97.06 43 ALA B N 1
ATOM 1523 C CA . ALA B 1 43 ? -0.735 17.234 12.156 1 97.06 43 ALA B CA 1
ATOM 1524 C C . ALA B 1 43 ? 0.766 17.5 12.086 1 97.06 43 ALA B C 1
ATOM 1526 O O . ALA B 1 43 ? 1.46 16.969 11.219 1 97.06 43 ALA B O 1
ATOM 1527 N N . LYS B 1 44 ? 1.322 18.234 13.039 1 95.75 44 LYS B N 1
ATOM 1528 C CA . LYS B 1 44 ? 2.693 18.719 12.922 1 95.75 44 LYS B CA 1
ATOM 1529 C C . LYS B 1 44 ? 3.672 17.781 13.625 1 95.75 44 LYS B C 1
ATOM 1531 O O . LYS B 1 44 ? 4.883 18 13.578 1 95.75 44 LYS B O 1
ATOM 1536 N N . ASP B 1 45 ? 3.211 16.844 14.273 1 94 45 ASP B N 1
ATOM 1537 C CA . ASP B 1 45 ? 4.047 15.781 14.844 1 94 45 ASP B CA 1
ATOM 1538 C C . ASP B 1 45 ? 3.238 14.508 15.07 1 94 45 ASP B C 1
ATOM 1540 O O . ASP B 1 45 ? 2.023 14.492 14.867 1 94 45 ASP B O 1
ATOM 1544 N N . GLY B 1 46 ? 3.914 13.438 15.523 1 94.62 46 GLY B N 1
ATOM 1545 C CA . GLY B 1 46 ? 3.289 12.133 15.672 1 94.62 46 GLY B CA 1
ATOM 1546 C C . GLY B 1 46 ? 2.264 12.086 16.781 1 94.62 46 GLY B C 1
ATOM 1547 O O . GLY B 1 46 ? 1.265 11.367 16.688 1 94.62 46 GLY B O 1
ATOM 1548 N N . GLY B 1 47 ? 2.531 12.844 17.828 1 94 47 GLY B N 1
ATOM 1549 C CA . GLY B 1 47 ? 1.601 12.852 18.938 1 94 47 GLY B CA 1
ATOM 1550 C C . GLY B 1 47 ? 0.256 13.461 18.594 1 94 47 GLY B C 1
ATOM 1551 O O . GLY B 1 47 ? -0.791 12.898 18.906 1 94 47 GLY B O 1
ATOM 1552 N N . ILE B 1 48 ? 0.308 14.578 17.922 1 94.56 48 ILE B N 1
ATOM 1553 C CA . ILE B 1 48 ? -0.905 15.258 17.484 1 94.56 48 ILE B CA 1
ATOM 1554 C C . ILE B 1 48 ? -1.679 14.359 16.516 1 94.56 48 ILE B C 1
ATOM 1556 O O . ILE B 1 48 ? -2.908 14.297 16.578 1 94.56 48 ILE B O 1
ATOM 1560 N N . ALA B 1 49 ? -0.956 13.68 15.703 1 95.19 49 ALA B N 1
ATOM 1561 C CA . ALA B 1 49 ? -1.583 12.789 14.727 1 95.19 49 ALA B CA 1
ATOM 1562 C C . ALA B 1 49 ? -2.312 11.641 15.422 1 95.19 49 ALA B C 1
ATOM 1564 O O . ALA B 1 49 ? -3.434 11.297 15.047 1 95.19 49 ALA B O 1
ATOM 1565 N N . VAL B 1 50 ? -1.695 11.047 16.453 1 92.81 50 VAL B N 1
ATOM 1566 C CA . VAL B 1 50 ? -2.307 9.953 17.203 1 92.81 50 VAL B CA 1
ATOM 1567 C C . VAL B 1 50 ? -3.574 10.445 17.891 1 92.81 50 VAL B C 1
ATOM 1569 O O . VAL B 1 50 ? -4.613 9.781 17.844 1 92.81 50 VAL B O 1
ATOM 1572 N N . ASP B 1 51 ? -3.447 11.602 18.484 1 91.94 51 ASP B N 1
ATOM 1573 C CA . ASP B 1 51 ? -4.602 12.188 19.156 1 91.94 51 ASP B CA 1
ATOM 1574 C C . ASP B 1 51 ? -5.754 12.414 18.188 1 91.94 51 ASP B C 1
ATOM 1576 O O . ASP B 1 51 ? -6.91 12.141 18.5 1 91.94 51 ASP B O 1
ATOM 1580 N N . TYR B 1 52 ? -5.379 12.906 17.078 1 92.75 52 TYR B N 1
ATOM 1581 C CA . TYR B 1 52 ? -6.383 13.164 16.047 1 92.75 52 TYR B CA 1
ATOM 1582 C C . TYR B 1 52 ? -7.109 11.875 15.664 1 92.75 52 TYR B C 1
ATOM 1584 O O . TYR B 1 52 ? -8.344 11.844 15.617 1 92.75 52 TYR B O 1
ATOM 1592 N N . LEU B 1 53 ? -6.398 10.82 15.383 1 91.75 53 LEU B N 1
ATOM 1593 C CA . LEU B 1 53 ? -6.98 9.547 14.977 1 91.75 53 LEU B CA 1
ATOM 1594 C C . LEU B 1 53 ? -7.855 8.969 16.078 1 91.75 53 LEU B C 1
ATOM 1596 O O . LEU B 1 53 ? -8.93 8.438 15.812 1 91.75 53 LEU B O 1
ATOM 1600 N N . GLN B 1 54 ? -7.395 9.102 17.281 1 89.31 54 GLN B N 1
ATOM 1601 C CA . GLN B 1 54 ? -8.156 8.586 18.422 1 89.31 54 GLN B CA 1
ATOM 1602 C C . GLN B 1 54 ? -9.461 9.352 18.594 1 89.31 54 GLN B C 1
ATOM 1604 O O . GLN B 1 54 ? -10.5 8.758 18.891 1 89.31 54 GLN B O 1
ATOM 1609 N N . GLU B 1 55 ? -9.336 10.625 18.406 1 89.81 55 GLU B N 1
ATOM 1610 C CA . GLU B 1 55 ? -10.539 11.453 18.516 1 89.81 55 GLU B CA 1
ATOM 1611 C C . GLU B 1 55 ? -11.539 11.117 17.422 1 89.81 55 GLU B C 1
ATOM 1613 O O . GLU B 1 55 ? -12.75 11.047 17.688 1 89.81 55 GLU B O 1
ATOM 1618 N N . CYS B 1 56 ? -11.039 10.914 16.234 1 87.44 56 CYS B N 1
ATOM 1619 C CA . CYS B 1 56 ? -11.914 10.531 15.133 1 87.44 56 CYS B CA 1
ATOM 1620 C C . CYS B 1 56 ? -12.625 9.219 15.43 1 87.44 56 CYS B C 1
ATOM 1622 O O . CYS B 1 56 ? -13.805 9.055 15.102 1 87.44 56 CYS B O 1
ATOM 1624 N N . GLU B 1 57 ? -11.906 8.32 15.992 1 84.88 57 GLU B N 1
ATOM 1625 C CA . GLU B 1 57 ? -12.453 7 16.297 1 84.88 57 GLU B CA 1
ATOM 1626 C C . GLU B 1 57 ? -13.523 7.082 17.391 1 84.88 57 GLU B C 1
ATOM 1628 O O . GLU B 1 57 ? -14.547 6.402 17.312 1 84.88 57 GLU B O 1
ATOM 1633 N N . ARG B 1 58 ? -13.336 7.914 18.359 1 83.94 58 ARG B N 1
ATOM 1634 C CA . ARG B 1 58 ? -14.188 7.969 19.531 1 83.94 58 ARG B CA 1
ATOM 1635 C C . ARG B 1 58 ? -15.43 8.812 19.281 1 83.94 58 ARG B C 1
ATOM 1637 O O . ARG B 1 58 ? -16.547 8.406 19.609 1 83.94 58 ARG B O 1
ATOM 1644 N N . SER B 1 59 ? -15.188 10.031 18.75 1 80.38 59 SER B N 1
ATOM 1645 C CA . SER B 1 59 ? -16.266 11.008 18.719 1 80.38 59 SER B CA 1
ATOM 1646 C C . SER B 1 59 ? -17.047 10.93 17.406 1 80.38 59 SER B C 1
ATOM 1648 O O . SER B 1 59 ? -18.219 11.266 17.359 1 80.38 59 SER B O 1
ATOM 1650 N N . GLY B 1 60 ? -16.469 10.469 16.391 1 76.31 60 GLY B N 1
ATOM 1651 C CA . GLY B 1 60 ? -17.078 10.461 15.07 1 76.31 60 GLY B CA 1
ATOM 1652 C C . GLY B 1 60 ? -17.375 11.852 14.531 1 76.31 60 GLY B C 1
ATOM 1653 O O . GLY B 1 60 ? -18.078 12 13.531 1 76.31 60 GLY B O 1
ATOM 1654 N N . GLU B 1 61 ? -17 12.883 15.273 1 78.62 61 GLU B N 1
ATOM 1655 C CA . GLU B 1 61 ? -17.234 14.258 14.867 1 78.62 61 GLU B CA 1
ATOM 1656 C C . GLU B 1 61 ? -16.453 14.617 13.609 1 78.62 61 GLU B C 1
ATOM 1658 O O . GLU B 1 61 ? -16.969 15.273 12.703 1 78.62 61 GLU B O 1
ATOM 1663 N N . ASP B 1 62 ? -15.18 14.156 13.648 1 82.81 62 ASP B N 1
ATOM 1664 C CA . ASP B 1 62 ? -14.336 14.359 12.477 1 82.81 62 ASP B CA 1
ATOM 1665 C C . ASP B 1 62 ? -14.227 13.086 11.648 1 82.81 62 ASP B C 1
ATOM 1667 O O . ASP B 1 62 ? -14.242 11.984 12.203 1 82.81 62 ASP B O 1
ATOM 1671 N N . PRO B 1 63 ? -14.164 13.336 10.43 1 87 63 PRO B N 1
ATOM 1672 C CA . PRO B 1 63 ? -14.055 12.133 9.594 1 87 63 PRO B CA 1
ATOM 1673 C C . PRO B 1 63 ? -12.742 11.383 9.812 1 87 63 PRO B C 1
ATOM 1675 O O . PRO B 1 63 ? -11.688 12.008 9.953 1 87 63 PRO B O 1
ATOM 1678 N N . PHE B 1 64 ? -12.922 10.094 9.953 1 90.44 64 PHE B N 1
ATOM 1679 C CA . PHE B 1 64 ? -11.742 9.242 9.984 1 90.44 64 PHE B CA 1
ATOM 1680 C C . PHE B 1 64 ? -11.023 9.266 8.641 1 90.44 64 PHE B C 1
ATOM 1682 O O . PHE B 1 64 ? -11.656 9.094 7.59 1 90.44 64 PHE B O 1
ATOM 1689 N N . PRO B 1 65 ? -9.711 9.562 8.656 1 94.88 65 PRO B N 1
ATOM 1690 C CA . PRO B 1 65 ? -9.016 9.672 7.371 1 94.88 65 PRO B CA 1
ATOM 1691 C C . PRO B 1 65 ? -9.031 8.375 6.574 1 94.88 65 PRO B C 1
ATOM 1693 O O . PRO B 1 65 ? -8.961 7.289 7.16 1 94.88 65 PRO B O 1
ATOM 1696 N N . ASP B 1 66 ? -9.055 8.547 5.234 1 95.19 66 ASP B N 1
ATOM 1697 C CA . ASP B 1 66 ? -8.969 7.41 4.324 1 95.19 66 ASP B CA 1
ATOM 1698 C C . ASP B 1 66 ? -7.52 7.02 4.059 1 95.19 66 ASP B C 1
ATOM 1700 O O . ASP B 1 66 ? -7.234 5.875 3.697 1 95.19 66 ASP B O 1
ATOM 1704 N N . LEU B 1 67 ? -6.641 8.008 4.18 1 97.12 67 LEU B N 1
ATOM 1705 C CA . LEU B 1 67 ? -5.211 7.852 3.926 1 97.12 67 LEU B CA 1
ATOM 1706 C C . LEU B 1 67 ? -4.395 8.75 4.844 1 97.12 67 LEU B C 1
ATOM 1708 O O . LEU B 1 67 ? -4.848 9.836 5.227 1 97.12 67 LEU B O 1
ATOM 1712 N N . VAL B 1 68 ? -3.211 8.297 5.176 1 97.38 68 VAL B N 1
ATOM 1713 C CA . VAL B 1 68 ? -2.275 9.102 5.953 1 97.38 68 VAL B CA 1
ATOM 1714 C C . VAL B 1 68 ? -0.966 9.266 5.184 1 97.38 68 VAL B C 1
ATOM 1716 O O . VAL B 1 68 ? -0.398 8.281 4.703 1 97.38 68 VAL B O 1
ATOM 1719 N N . PHE B 1 69 ? -0.546 10.484 4.973 1 98.44 69 PHE B N 1
ATOM 1720 C CA . PHE B 1 69 ? 0.811 10.789 4.535 1 98.44 69 PHE B CA 1
ATOM 1721 C C . PHE B 1 69 ? 1.707 11.102 5.73 1 98.44 69 PHE B C 1
ATOM 1723 O O . PHE B 1 69 ? 1.406 11.992 6.523 1 98.44 69 PHE B O 1
ATOM 1730 N N . LEU B 1 70 ? 2.791 10.406 5.809 1 98.31 70 LEU B N 1
ATOM 1731 C CA . LEU B 1 70 ? 3.598 10.492 7.02 1 98.31 70 LEU B CA 1
ATOM 1732 C C . LEU B 1 70 ? 5.047 10.836 6.688 1 98.31 70 LEU B C 1
ATOM 1734 O O . LEU B 1 70 ? 5.707 10.109 5.949 1 98.31 70 LEU B O 1
ATOM 1738 N N . ASP B 1 71 ? 5.512 11.906 7.18 1 97.69 71 ASP B N 1
ATOM 1739 C CA . ASP B 1 71 ? 6.945 12.188 7.168 1 97.69 71 ASP B CA 1
ATOM 1740 C C . ASP B 1 71 ? 7.66 11.445 8.297 1 97.69 71 ASP B C 1
ATOM 1742 O O . ASP B 1 71 ? 7.156 11.375 9.414 1 97.69 71 ASP B O 1
ATOM 1746 N N . LEU B 1 72 ? 8.844 10.914 8.078 1 96.06 72 LEU B N 1
ATOM 1747 C CA . LEU B 1 72 ? 9.602 10.219 9.109 1 96.06 72 LEU B CA 1
ATOM 1748 C C . LEU B 1 72 ? 10.266 11.211 10.062 1 96.06 72 LEU B C 1
ATOM 1750 O O . LEU B 1 72 ? 10.422 10.93 11.25 1 96.06 72 LEU B O 1
ATOM 1754 N N . ASN B 1 73 ? 10.711 12.242 9.445 1 94.25 73 ASN B N 1
ATOM 1755 C CA . ASN B 1 73 ? 11.461 13.234 10.219 1 94.25 73 ASN B CA 1
ATOM 1756 C C . ASN B 1 73 ? 10.539 14.266 10.852 1 94.25 73 ASN B C 1
ATOM 1758 O O . ASN B 1 73 ? 10.359 15.359 10.32 1 94.25 73 ASN B O 1
ATOM 1762 N N . LEU B 1 74 ? 10.031 13.961 11.992 1 95.56 74 LEU B N 1
ATOM 1763 C CA . LEU B 1 74 ? 9.141 14.82 12.766 1 95.56 74 LEU B CA 1
ATOM 1764 C C . LEU B 1 74 ? 9.773 15.211 14.094 1 95.56 74 LEU B C 1
ATOM 1766 O O . LEU B 1 74 ? 10.609 14.477 14.625 1 95.56 74 LEU B O 1
ATOM 1770 N N . PRO B 1 75 ? 9.406 16.375 14.555 1 93.19 75 PRO B N 1
ATOM 1771 C CA . PRO B 1 75 ? 9.812 16.719 15.922 1 93.19 75 PRO B CA 1
ATOM 1772 C C . PRO B 1 75 ? 9.07 15.898 16.984 1 93.19 75 PRO B C 1
ATOM 1774 O O . PRO B 1 75 ? 8 15.352 16.703 1 93.19 75 PRO B O 1
ATOM 1777 N N . ARG B 1 76 ? 9.641 15.711 18.203 1 93.88 76 ARG B N 1
ATOM 1778 C CA . ARG B 1 76 ? 9.023 15.008 19.328 1 93.88 76 ARG B CA 1
ATOM 1779 C C . ARG B 1 76 ? 8.82 13.531 19 1 93.88 76 ARG B C 1
ATOM 1781 O O . ARG B 1 76 ? 9.789 12.773 18.906 1 93.88 76 ARG B O 1
ATOM 1788 N N . VAL B 1 77 ? 7.527 13.219 18.609 1 92.06 77 VAL B N 1
ATOM 1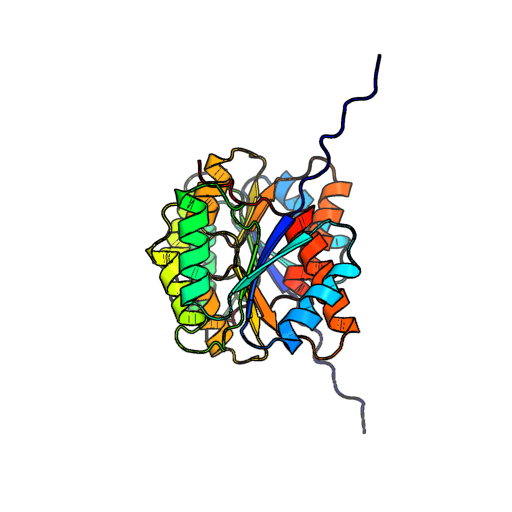789 C CA . VAL B 1 77 ? 7.25 11.836 18.234 1 92.06 77 VAL B CA 1
ATOM 1790 C C . VAL B 1 77 ? 7.574 11.633 16.75 1 92.06 77 VAL B C 1
ATOM 1792 O O . VAL B 1 77 ? 6.945 12.242 15.883 1 92.06 77 VAL B O 1
ATOM 1795 N N . SER B 1 78 ? 8.531 10.75 16.469 1 92.44 78 SER B N 1
ATOM 1796 C CA . SER B 1 78 ? 9.016 10.539 15.109 1 92.44 78 SER B CA 1
ATOM 1797 C C . SER B 1 78 ? 8.023 9.734 14.289 1 92.44 78 SER B C 1
ATOM 1799 O O . SER B 1 78 ? 7.098 9.133 14.836 1 92.44 78 SER B O 1
ATOM 1801 N N . GLY B 1 79 ? 8.273 9.773 12.984 1 95.5 79 GLY B N 1
ATOM 1802 C CA . GLY B 1 79 ? 7.426 8.969 12.125 1 95.5 79 GLY B CA 1
ATOM 1803 C C . GLY B 1 79 ? 7.453 7.488 12.461 1 95.5 79 GLY B C 1
ATOM 1804 O O . GLY B 1 79 ? 6.422 6.816 12.422 1 95.5 79 GLY B O 1
ATOM 1805 N N . HIS B 1 80 ? 8.625 6.988 12.875 1 94.88 80 HIS B N 1
ATOM 1806 C CA . HIS B 1 80 ? 8.727 5.578 13.227 1 94.88 80 HIS B CA 1
ATOM 1807 C C . HIS B 1 80 ? 7.969 5.273 14.516 1 94.88 80 HIS B C 1
ATOM 1809 O O . HIS B 1 80 ? 7.336 4.223 14.633 1 94.88 80 HIS B O 1
ATOM 1815 N N . GLU B 1 81 ? 8.062 6.148 15.414 1 93.81 81 GLU B N 1
ATOM 1816 C CA . GLU B 1 81 ? 7.312 5.984 16.656 1 93.81 81 GLU B CA 1
ATOM 1817 C C . GLU B 1 81 ? 5.809 6.035 16.391 1 93.81 81 GLU B C 1
ATOM 1819 O O . GLU B 1 81 ? 5.047 5.273 17 1 93.81 81 GLU B O 1
ATOM 1824 N N . PHE B 1 82 ? 5.461 6.945 15.531 1 94.62 82 PHE B N 1
ATOM 1825 C CA . PHE B 1 82 ? 4.062 7.039 15.133 1 94.62 82 PHE B CA 1
ATOM 1826 C C . PHE B 1 82 ? 3.574 5.711 14.562 1 94.62 82 PHE B C 1
ATOM 1828 O O . PHE B 1 82 ? 2.525 5.203 14.969 1 94.62 82 PHE B O 1
ATOM 1835 N N . LEU B 1 83 ? 4.305 5.098 13.656 1 94.31 83 LEU B N 1
ATOM 1836 C CA . LEU B 1 83 ? 3.955 3.82 13.047 1 94.31 83 LEU B CA 1
ATOM 1837 C C . LEU B 1 83 ? 3.824 2.732 14.109 1 94.31 83 LEU B C 1
ATOM 1839 O O . LEU B 1 83 ? 2.885 1.934 14.07 1 94.31 83 LEU B O 1
ATOM 1843 N N . SER B 1 84 ? 4.707 2.717 15.016 1 91.88 84 SER B N 1
ATOM 1844 C CA . SER B 1 84 ? 4.676 1.729 16.094 1 91.88 84 SER B CA 1
ATOM 1845 C C . SER B 1 84 ? 3.424 1.882 16.938 1 91.88 84 SER B C 1
ATOM 1847 O O . SER B 1 84 ? 2.801 0.889 17.328 1 91.88 84 SER B O 1
ATOM 1849 N N . THR B 1 85 ? 3.107 3.102 17.188 1 90.94 85 THR B N 1
ATOM 1850 C CA . THR B 1 85 ? 1.933 3.387 18.016 1 90.94 85 THR B CA 1
ATOM 1851 C C . THR B 1 85 ? 0.66 2.912 17.312 1 90.94 85 THR B C 1
ATOM 1853 O O . THR B 1 85 ? -0.229 2.346 17.953 1 90.94 85 THR B O 1
ATOM 1856 N N . LEU B 1 86 ? 0.578 3.141 16.047 1 88.69 86 LEU B N 1
ATOM 1857 C CA . LEU B 1 86 ? -0.599 2.719 15.297 1 88.69 86 LEU B CA 1
ATOM 1858 C C . LEU B 1 86 ? -0.748 1.201 15.32 1 88.69 86 LEU B C 1
ATOM 1860 O O . LEU B 1 86 ? -1.861 0.685 15.438 1 88.69 86 LEU B O 1
ATOM 1864 N N . GLU B 1 87 ? 0.283 0.554 15.148 1 83.19 87 GLU B N 1
ATOM 1865 C CA . GLU B 1 87 ? 0.293 -0.906 15.148 1 83.19 87 GLU B CA 1
ATOM 1866 C C . GLU B 1 87 ? -0.205 -1.462 16.484 1 83.19 87 GLU B C 1
ATOM 1868 O O . GLU B 1 87 ? -0.944 -2.447 16.516 1 83.19 87 GLU B O 1
ATOM 1873 N N . ASP B 1 88 ? 0.067 -0.826 17.516 1 82.69 88 ASP B N 1
ATOM 1874 C CA . ASP B 1 88 ? -0.183 -1.356 18.844 1 82.69 88 ASP B CA 1
ATOM 1875 C C . ASP B 1 88 ? -1.544 -0.904 19.375 1 82.69 88 ASP B C 1
ATOM 1877 O O . ASP B 1 88 ? -2.168 -1.601 20.172 1 82.69 88 ASP B O 1
ATOM 1881 N N . ASP B 1 89 ? -1.962 0.247 19.016 1 74.62 89 ASP B N 1
ATOM 1882 C CA . ASP B 1 89 ? -3.031 0.882 19.781 1 74.62 89 ASP B CA 1
ATOM 1883 C C . ASP B 1 89 ? -4.32 0.947 18.969 1 74.62 89 ASP B C 1
ATOM 1885 O O . ASP B 1 89 ? -5.371 1.339 19.484 1 74.62 89 ASP B O 1
ATOM 1889 N N . CYS B 1 90 ? -4.305 0.66 17.734 1 67.5 90 CYS B N 1
ATOM 1890 C CA . CYS B 1 90 ? -5.531 0.863 16.984 1 67.5 90 CYS B CA 1
ATOM 1891 C C . CYS B 1 90 ? -6.438 -0.359 17.062 1 67.5 90 CYS B C 1
ATOM 1893 O O . CYS B 1 90 ? -5.988 -1.486 16.844 1 67.5 90 CYS B O 1
ATOM 1895 N N . ASN B 1 91 ? -7.695 -0.087 17.641 1 66.25 91 ASN B N 1
ATOM 1896 C CA . ASN B 1 91 ? -8.727 -1.119 17.703 1 66.25 91 ASN B CA 1
ATOM 1897 C C . ASN B 1 91 ? -9.328 -1.391 16.328 1 66.25 91 ASN B C 1
ATOM 1899 O O . ASN B 1 91 ? -9.945 -2.436 16.109 1 66.25 91 ASN B O 1
ATOM 1903 N N . HIS B 1 92 ? -9.367 -0.456 15.578 1 76.19 92 HIS B N 1
ATOM 1904 C CA . HIS B 1 92 ? -9.758 -0.487 14.18 1 76.19 92 HIS B CA 1
ATOM 1905 C C . HIS B 1 92 ? -8.547 -0.376 13.266 1 76.19 92 HIS B C 1
ATOM 1907 O O . HIS B 1 92 ? -7.535 0.225 13.641 1 76.19 92 HIS B O 1
ATOM 1913 N N . PRO B 1 93 ? -8.703 -1.093 12.188 1 85.56 93 PRO B N 1
ATOM 1914 C CA . PRO B 1 93 ? -7.531 -0.901 11.336 1 85.56 93 PRO B CA 1
ATOM 1915 C C . PRO B 1 93 ? -7.23 0.572 11.062 1 85.56 93 PRO B C 1
ATOM 1917 O O . PRO B 1 93 ? -8.148 1.37 10.883 1 85.56 93 PRO B O 1
ATOM 1920 N N . ALA B 1 94 ? -6.02 0.85 11.25 1 88.38 94 ALA B N 1
ATOM 1921 C CA . ALA B 1 94 ? -5.57 2.188 10.883 1 88.38 94 ALA B CA 1
ATOM 1922 C C . ALA B 1 94 ? -5.77 2.441 9.391 1 88.38 94 ALA B C 1
ATOM 1924 O O . ALA B 1 94 ? -5.84 1.5 8.594 1 88.38 94 ALA B O 1
ATOM 1925 N N . PRO B 1 95 ? -6.043 3.709 9.086 1 93.38 95 PRO B N 1
ATOM 1926 C CA . PRO B 1 95 ? -5.984 3.998 7.648 1 93.38 95 PRO B CA 1
ATOM 1927 C C . PRO B 1 95 ? -4.637 3.646 7.027 1 93.38 95 PRO B C 1
ATOM 1929 O O . PRO B 1 95 ? -3.615 3.646 7.723 1 93.38 95 PRO B O 1
ATOM 1932 N N . PRO B 1 96 ? -4.633 3.332 5.738 1 96.75 96 PRO B N 1
ATOM 1933 C CA . PRO B 1 96 ? -3.344 3.121 5.078 1 96.75 96 PRO B CA 1
ATOM 1934 C C . PRO B 1 96 ? -2.385 4.293 5.27 1 96.75 96 PRO B C 1
ATOM 1936 O O . PRO B 1 96 ? -2.781 5.453 5.113 1 96.75 96 PRO B O 1
ATOM 1939 N N . VAL B 1 97 ? -1.191 3.938 5.629 1 97.19 97 VAL B N 1
ATOM 1940 C CA . VAL B 1 97 ? -0.167 4.949 5.863 1 97.19 97 VAL B CA 1
ATOM 1941 C C . VAL B 1 97 ? 0.873 4.898 4.746 1 97.19 97 VAL B C 1
ATOM 1943 O O . VAL B 1 97 ? 1.539 3.879 4.551 1 97.19 97 VAL B O 1
ATOM 1946 N N . LEU B 1 98 ? 0.969 5.984 4.016 1 98.69 98 LEU B N 1
ATOM 1947 C CA . LEU B 1 98 ? 2.023 6.184 3.027 1 98.69 98 LEU B CA 1
ATOM 1948 C C . LEU B 1 98 ? 3.125 7.082 3.58 1 98.69 98 LEU B C 1
ATOM 1950 O O . LEU B 1 98 ? 2.916 8.281 3.773 1 98.69 98 LEU B O 1
ATOM 1954 N N . VAL B 1 99 ? 4.262 6.48 3.824 1 98.5 99 VAL B N 1
ATOM 1955 C CA . VAL B 1 99 ? 5.41 7.277 4.246 1 98.5 99 VAL B CA 1
ATOM 1956 C C . VAL B 1 99 ? 5.895 8.141 3.086 1 98.5 99 VAL B C 1
ATOM 1958 O O . VAL B 1 99 ? 6.035 7.66 1.96 1 98.5 99 VAL B O 1
ATOM 1961 N N . LEU B 1 100 ? 6.02 9.391 3.305 1 97.81 100 LEU B N 1
ATOM 1962 C CA . LEU B 1 100 ? 6.602 10.359 2.375 1 97.81 100 LEU B CA 1
ATOM 1963 C C . LEU B 1 100 ? 7.793 11.07 3.006 1 97.81 100 LEU B C 1
ATOM 1965 O O . LEU B 1 100 ? 7.617 11.969 3.824 1 97.81 100 LEU B O 1
ATOM 1969 N N . SER B 1 101 ? 9.008 10.648 2.604 1 96.12 101 SER B N 1
ATOM 1970 C CA . SER B 1 101 ? 10.211 11.133 3.264 1 96.12 101 SER B CA 1
ATOM 1971 C C . SER B 1 101 ? 11.297 11.484 2.248 1 96.12 101 SER B C 1
ATOM 1973 O O . SER B 1 101 ? 11.289 10.977 1.124 1 96.12 101 SER B O 1
ATOM 1975 N N . SER B 1 102 ? 12.219 12.359 2.641 1 94.75 102 SER B N 1
ATOM 1976 C CA . SER B 1 102 ? 13.352 12.688 1.787 1 94.75 102 SER B CA 1
ATOM 1977 C C . SER B 1 102 ? 14.398 11.578 1.81 1 94.75 102 SER B C 1
ATOM 1979 O O . SER B 1 102 ? 15.297 11.547 0.966 1 94.75 102 SER B O 1
ATOM 1981 N N . SER B 1 103 ? 14.32 10.727 2.758 1 94.5 103 SER B N 1
ATOM 1982 C CA . SER B 1 103 ? 15.336 9.695 2.945 1 94.5 103 SER B CA 1
ATOM 1983 C C . SER B 1 103 ? 15.18 8.578 1.915 1 94.5 103 SER B C 1
ATOM 1985 O O . SER B 1 103 ? 14.07 8.102 1.667 1 94.5 103 SER B O 1
ATOM 1987 N N . HIS B 1 104 ? 16.281 8.172 1.357 1 93.19 104 HIS B N 1
ATOM 1988 C CA . HIS B 1 104 ? 16.359 6.996 0.493 1 93.19 104 HIS B CA 1
ATOM 1989 C C . HIS B 1 104 ? 17.094 5.852 1.188 1 93.19 104 HIS B C 1
ATOM 1991 O O . HIS B 1 104 ? 17.484 4.879 0.54 1 93.19 104 HIS B O 1
ATOM 1997 N N . ASP B 1 105 ? 17.344 6.023 2.463 1 94.81 105 ASP B N 1
ATOM 1998 C CA . ASP B 1 105 ? 18.094 5.031 3.23 1 94.81 105 ASP B CA 1
ATOM 1999 C C . ASP B 1 105 ? 17.328 3.711 3.312 1 94.81 105 ASP B C 1
ATOM 2001 O O . ASP B 1 105 ? 16.203 3.664 3.816 1 94.81 105 ASP B O 1
ATOM 2005 N N . PRO B 1 106 ? 18.016 2.611 2.904 1 94.75 106 PRO B N 1
ATOM 2006 C CA . PRO B 1 106 ? 17.359 1.304 2.973 1 94.75 106 PRO B CA 1
ATOM 2007 C C . PRO B 1 106 ? 16.875 0.954 4.383 1 94.75 106 PRO B C 1
ATOM 2009 O O . PRO B 1 106 ? 15.852 0.298 4.551 1 94.75 106 PRO B O 1
ATOM 2012 N N . ASP B 1 107 ? 17.594 1.369 5.371 1 94.88 107 ASP B N 1
ATOM 2013 C CA . ASP B 1 107 ? 17.219 1.08 6.75 1 94.88 107 ASP B CA 1
ATOM 2014 C C . ASP B 1 107 ? 15.891 1.752 7.105 1 94.88 107 ASP B C 1
ATOM 2016 O O . ASP B 1 107 ? 15.078 1.18 7.828 1 94.88 107 ASP B O 1
ATOM 2020 N N . ASP B 1 108 ? 15.664 2.93 6.586 1 95.38 108 ASP B N 1
ATOM 2021 C CA . ASP B 1 108 ? 14.406 3.627 6.832 1 95.38 108 ASP B CA 1
ATOM 2022 C C . ASP B 1 108 ? 13.242 2.922 6.141 1 95.38 108 ASP B C 1
ATOM 2024 O O . ASP B 1 108 ? 12.156 2.803 6.711 1 95.38 108 ASP B O 1
ATOM 2028 N N . ILE B 1 109 ? 13.539 2.484 4.949 1 95.31 109 ILE B N 1
ATOM 2029 C CA . ILE B 1 109 ? 12.531 1.761 4.184 1 95.31 109 ILE B CA 1
ATOM 2030 C C . ILE B 1 109 ? 12.156 0.471 4.914 1 95.31 109 ILE B C 1
ATOM 2032 O O . ILE B 1 109 ? 10.977 0.207 5.156 1 95.31 109 ILE B O 1
ATOM 2036 N N . ILE B 1 110 ? 13.164 -0.284 5.371 1 94.19 110 ILE B N 1
ATOM 2037 C CA . ILE B 1 110 ? 12.969 -1.551 6.066 1 94.19 110 ILE B CA 1
ATOM 2038 C C . ILE B 1 110 ? 12.18 -1.315 7.352 1 94.19 110 ILE B C 1
ATOM 2040 O O . ILE B 1 110 ? 11.156 -1.967 7.59 1 94.19 110 ILE B O 1
ATOM 2044 N N . ARG B 1 111 ? 12.594 -0.373 8.102 1 93.56 111 ARG B N 1
ATOM 2045 C CA . ARG B 1 111 ? 11.977 -0.112 9.398 1 93.56 111 ARG B CA 1
ATOM 2046 C C . ARG B 1 111 ? 10.523 0.328 9.234 1 93.56 111 ARG B C 1
ATOM 2048 O O . ARG B 1 111 ? 9.672 -0.002 10.062 1 93.56 111 ARG B O 1
ATOM 2055 N N . SER B 1 112 ? 10.281 1.073 8.195 1 95.56 112 SER B N 1
ATOM 2056 C CA . SER B 1 112 ? 8.922 1.552 7.969 1 95.56 112 SER B CA 1
ATOM 2057 C C . SER B 1 112 ? 7.98 0.399 7.633 1 95.56 112 SER B C 1
ATOM 2059 O O . SER B 1 112 ? 6.891 0.299 8.203 1 95.56 112 SER B O 1
ATOM 2061 N N . TYR B 1 113 ? 8.414 -0.469 6.754 1 93.44 113 TYR B N 1
ATOM 2062 C CA . TYR B 1 113 ? 7.582 -1.603 6.371 1 93.44 113 TYR B CA 1
ATOM 2063 C C . TYR B 1 113 ? 7.426 -2.58 7.527 1 93.44 113 TYR B C 1
ATOM 2065 O O . TYR B 1 113 ? 6.367 -3.197 7.688 1 93.44 113 TYR B O 1
ATOM 2073 N N . GLU B 1 114 ? 8.406 -2.676 8.359 1 90.12 114 GLU B N 1
ATOM 2074 C CA . GLU B 1 114 ? 8.352 -3.557 9.523 1 90.12 114 GLU B CA 1
ATOM 2075 C C . GLU B 1 114 ? 7.34 -3.053 10.547 1 90.12 114 GLU B C 1
ATOM 2077 O O . GLU B 1 114 ? 6.844 -3.824 11.367 1 90.12 114 GLU B O 1
ATOM 2082 N N . ARG B 1 115 ? 7.113 -1.783 10.469 1 88 115 ARG B N 1
ATOM 2083 C CA . ARG B 1 115 ? 6.191 -1.175 11.414 1 88 115 ARG B CA 1
ATOM 2084 C C . ARG B 1 115 ? 4.863 -0.825 10.75 1 88 115 ARG B C 1
ATOM 2086 O O . ARG B 1 115 ? 4.262 0.207 11.055 1 88 115 ARG B O 1
ATOM 2093 N N . SER B 1 116 ? 4.477 -1.502 9.711 1 83.94 116 SER B N 1
ATOM 2094 C CA . SER B 1 116 ? 3.156 -1.646 9.109 1 83.94 116 SER B CA 1
ATOM 2095 C C . SER B 1 116 ? 2.832 -0.468 8.195 1 83.94 116 SER B C 1
ATOM 2097 O O . SER B 1 116 ? 1.662 -0.179 7.938 1 83.94 116 SER B O 1
ATOM 2099 N N . ALA B 1 117 ? 3.912 0.327 7.891 1 95 117 ALA B N 1
ATOM 2100 C CA . ALA B 1 117 ? 3.629 1.229 6.777 1 95 117 ALA B CA 1
ATOM 2101 C C . ALA B 1 117 ? 3.062 0.468 5.582 1 95 117 ALA B C 1
ATOM 2103 O O . ALA B 1 117 ? 3.514 -0.636 5.273 1 95 117 ALA B O 1
ATOM 2104 N N . ASN B 1 118 ? 2.119 1.111 4.953 1 97.38 118 ASN B N 1
ATOM 2105 C CA . ASN B 1 118 ? 1.547 0.448 3.785 1 97.38 118 ASN B CA 1
ATOM 2106 C C . ASN B 1 118 ? 2.424 0.631 2.551 1 97.38 118 ASN B C 1
ATOM 2108 O O . ASN B 1 118 ? 2.498 -0.257 1.699 1 97.38 118 ASN B O 1
ATOM 2112 N N . ALA B 1 119 ? 3.02 1.781 2.447 1 98.31 119 ALA B N 1
ATOM 2113 C CA . ALA B 1 119 ? 3.969 2.057 1.373 1 98.31 119 ALA B CA 1
ATOM 2114 C C . ALA B 1 119 ? 4.992 3.102 1.802 1 98.31 119 ALA B C 1
ATOM 2116 O O . ALA B 1 119 ? 4.805 3.791 2.807 1 98.31 119 ALA B O 1
ATOM 2117 N N . TYR B 1 120 ? 6.098 3.113 1.053 1 98.31 120 TYR B N 1
ATOM 2118 C CA . TYR B 1 120 ? 7.172 4.078 1.261 1 98.31 120 TYR B CA 1
ATOM 2119 C C . TYR B 1 120 ? 7.469 4.848 -0.021 1 98.31 120 TYR B C 1
ATOM 2121 O O . TYR B 1 120 ? 7.746 4.25 -1.062 1 98.31 120 TYR B O 1
ATOM 2129 N N . LEU B 1 121 ? 7.363 6.164 0.112 1 98.25 121 LEU B N 1
ATOM 2130 C CA . LEU B 1 121 ? 7.613 7.07 -1.003 1 98.25 121 LEU B CA 1
ATOM 2131 C C . LEU B 1 121 ? 8.727 8.055 -0.665 1 98.25 121 LEU B C 1
ATOM 2133 O O . LEU B 1 121 ? 8.781 8.578 0.453 1 98.25 121 LEU B O 1
ATOM 2137 N N . THR B 1 122 ? 9.523 8.312 -1.651 1 97.25 122 THR B N 1
ATOM 2138 C CA . THR B 1 122 ? 10.531 9.352 -1.481 1 97.25 122 THR B CA 1
ATOM 2139 C C . THR B 1 122 ? 10.039 10.688 -2.033 1 97.25 122 THR B C 1
ATOM 2141 O O . THR B 1 122 ? 9.438 10.734 -3.111 1 97.25 122 THR B O 1
ATOM 2144 N N . LYS B 1 123 ? 10.258 11.664 -1.248 1 96.88 123 LYS B N 1
ATOM 2145 C CA . LYS B 1 123 ? 9.844 12.984 -1.71 1 96.88 123 LYS B CA 1
ATOM 2146 C C . LYS B 1 123 ? 10.516 13.336 -3.035 1 96.88 123 LYS B C 1
ATOM 2148 O O . LYS B 1 123 ? 11.734 13.219 -3.17 1 96.88 123 LYS B O 1
ATOM 2153 N N . PRO B 1 124 ? 9.672 13.812 -3.99 1 94.69 124 PRO B N 1
ATOM 2154 C CA . PRO B 1 124 ? 10.234 14.211 -5.285 1 94.69 124 PRO B CA 1
ATOM 2155 C C . PRO B 1 124 ? 11.094 15.469 -5.195 1 94.69 124 PRO B C 1
ATOM 2157 O O . PRO B 1 124 ? 11.031 16.188 -4.199 1 94.69 124 PRO B O 1
ATOM 2160 N N . SER B 1 125 ? 11.836 15.672 -6.32 1 92 125 SER B N 1
ATOM 2161 C CA . SER B 1 125 ? 12.773 16.781 -6.324 1 92 125 SER B CA 1
ATOM 2162 C C . SER B 1 125 ? 12.211 18 -7.07 1 92 125 SER B C 1
ATOM 2164 O O . SER B 1 125 ? 12.82 19.062 -7.09 1 92 125 SER B O 1
ATOM 2166 N N . SER B 1 126 ? 11 17.828 -7.68 1 93.69 126 SER B N 1
ATOM 2167 C CA . SER B 1 126 ? 10.406 18.922 -8.453 1 93.69 126 SER B CA 1
ATOM 2168 C C . SER B 1 126 ? 8.891 18.922 -8.328 1 93.69 126 SER B C 1
ATOM 2170 O O . SER B 1 126 ? 8.281 17.891 -8.039 1 93.69 126 SER B O 1
ATOM 2172 N N . PRO B 1 127 ? 8.305 20.031 -8.602 1 91.44 127 PRO B N 1
ATOM 2173 C CA . PRO B 1 127 ? 6.844 20.125 -8.539 1 91.44 127 PRO B CA 1
ATOM 2174 C C . PRO B 1 127 ? 6.152 19.188 -9.531 1 91.44 127 PRO B C 1
ATOM 2176 O O . PRO B 1 127 ? 5.113 18.594 -9.211 1 91.44 127 PRO B O 1
ATOM 2179 N N . THR B 1 128 ? 6.77 19.062 -10.68 1 94 128 THR B N 1
ATOM 2180 C CA . THR B 1 128 ? 6.199 18.188 -11.688 1 94 128 THR B CA 1
ATOM 2181 C C . THR B 1 128 ? 6.211 16.734 -11.211 1 94 128 THR B C 1
ATOM 2183 O O . THR B 1 128 ? 5.254 15.992 -11.43 1 94 128 THR B O 1
ATOM 2186 N N . GLU B 1 129 ? 7.238 16.359 -10.539 1 95.5 129 GLU B N 1
ATOM 2187 C CA . GLU B 1 129 ? 7.332 15 -10 1 95.5 129 GLU B CA 1
ATOM 2188 C C . GLU B 1 129 ? 6.332 14.789 -8.867 1 95.5 129 GLU B C 1
ATOM 2190 O O . GLU B 1 129 ? 5.816 13.68 -8.688 1 95.5 129 GLU B O 1
ATOM 2195 N N . TYR B 1 130 ? 6.008 15.828 -8.133 1 95.69 130 TYR B N 1
ATOM 2196 C CA . TYR B 1 130 ? 4.969 15.742 -7.113 1 95.69 130 TYR B CA 1
ATOM 2197 C C . TYR B 1 130 ? 3.604 15.5 -7.742 1 95.69 130 TYR B C 1
ATOM 2199 O O . TYR B 1 130 ? 2.785 14.758 -7.199 1 95.69 130 TYR B O 1
ATOM 2207 N N . GLU B 1 131 ? 3.445 16.156 -8.844 1 96.06 131 GLU B N 1
ATOM 2208 C CA . GLU B 1 131 ? 2.186 15.945 -9.547 1 96.06 131 GLU B CA 1
ATOM 2209 C C . GLU B 1 131 ? 2.047 14.5 -10.008 1 96.06 131 GLU B C 1
ATOM 2211 O O . GLU B 1 131 ? 0.973 13.906 -9.891 1 96.06 131 GLU B O 1
ATOM 2216 N N . THR B 1 132 ? 3.148 13.945 -10.539 1 96.44 132 THR B N 1
ATOM 2217 C CA . THR B 1 132 ? 3.156 12.547 -10.961 1 96.44 132 THR B CA 1
ATOM 2218 C C . THR B 1 132 ? 2.895 11.625 -9.773 1 96.44 132 THR B C 1
ATOM 2220 O O . THR B 1 132 ? 2.166 10.633 -9.898 1 96.44 132 THR B O 1
ATOM 2223 N N . LEU B 1 133 ? 3.486 11.961 -8.68 1 97.25 133 LEU B N 1
ATOM 2224 C CA . LEU B 1 133 ? 3.268 11.203 -7.449 1 97.25 133 LEU B CA 1
ATOM 2225 C C . LEU B 1 133 ? 1.797 11.242 -7.043 1 97.25 133 LEU B C 1
ATOM 2227 O O . LEU B 1 133 ? 1.214 10.203 -6.719 1 97.25 133 LEU B O 1
ATOM 2231 N N . ALA B 1 134 ? 1.194 12.414 -7.094 1 97.69 134 ALA B N 1
ATOM 2232 C CA . ALA B 1 134 ? -0.214 12.57 -6.738 1 97.69 134 ALA B CA 1
ATOM 2233 C C . ALA B 1 134 ? -1.108 11.766 -7.672 1 97.69 134 ALA B C 1
ATOM 2235 O O . ALA B 1 134 ? -2.076 11.141 -7.23 1 97.69 134 ALA B O 1
ATOM 2236 N N . GLU B 1 135 ? -0.761 11.75 -8.922 1 97.69 135 GLU B N 1
ATOM 2237 C CA . GLU B 1 135 ? -1.532 10.992 -9.898 1 97.69 135 GLU B CA 1
ATOM 2238 C C . GLU B 1 135 ? -1.444 9.492 -9.633 1 97.69 135 GLU B C 1
ATOM 2240 O O . GLU B 1 135 ? -2.438 8.773 -9.758 1 97.69 135 GLU B O 1
ATOM 2245 N N . ALA B 1 136 ? -0.26 9.062 -9.312 1 97.81 136 ALA B N 1
ATOM 2246 C CA . ALA B 1 136 ? -0.073 7.648 -8.992 1 97.81 136 ALA B CA 1
ATOM 2247 C C . ALA B 1 136 ? -0.88 7.254 -7.754 1 97.81 136 ALA B C 1
ATOM 2249 O O . ALA B 1 136 ? -1.498 6.188 -7.723 1 97.81 136 ALA B O 1
ATOM 2250 N N . ILE B 1 137 ? -0.89 8.133 -6.742 1 98.38 137 ILE B N 1
ATOM 2251 C CA . ILE B 1 137 ? -1.645 7.887 -5.52 1 98.38 137 ILE B CA 1
ATOM 2252 C C . ILE B 1 137 ? -3.141 7.883 -5.828 1 98.38 137 ILE B C 1
ATOM 2254 O O . ILE B 1 137 ? -3.879 7.027 -5.332 1 98.38 137 ILE B O 1
ATOM 2258 N N . GLU B 1 138 ? -3.582 8.812 -6.621 1 98 138 GLU B N 1
ATOM 2259 C CA . GLU B 1 138 ? -4.992 8.852 -7.004 1 98 138 GLU B CA 1
ATOM 2260 C C . GLU B 1 138 ? -5.406 7.559 -7.699 1 98 138 GLU B C 1
ATOM 2262 O O . GLU B 1 138 ? -6.398 6.93 -7.316 1 98 138 GLU B O 1
AT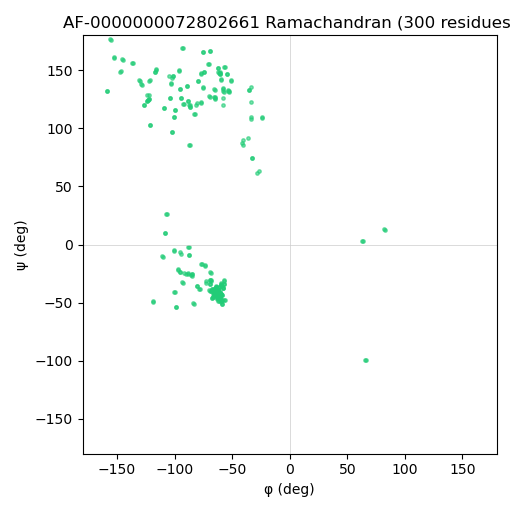OM 2267 N N . ALA B 1 139 ? -4.648 7.168 -8.703 1 96.94 139 ALA B N 1
ATOM 2268 C CA . ALA B 1 139 ? -5 6.016 -9.523 1 96.94 139 ALA B CA 1
ATOM 2269 C C . ALA B 1 139 ? -5.133 4.754 -8.68 1 96.94 139 ALA B C 1
ATOM 2271 O O . ALA B 1 139 ? -6.066 3.967 -8.867 1 96.94 139 ALA B O 1
ATOM 2272 N N . PHE B 1 140 ? -4.293 4.613 -7.691 1 98.38 140 PHE B N 1
ATOM 2273 C CA . PHE B 1 140 ? -4.262 3.354 -6.961 1 98.38 140 PHE B CA 1
ATOM 2274 C C . PHE B 1 140 ? -5.055 3.459 -5.668 1 98.38 140 PHE B C 1
ATOM 2276 O O . PHE B 1 140 ? -5.98 2.676 -5.434 1 98.38 140 PHE B O 1
ATOM 2283 N N . TRP B 1 141 ? -4.758 4.453 -4.828 1 98.19 141 TRP B N 1
ATOM 2284 C CA . TRP B 1 141 ? -5.273 4.469 -3.463 1 98.19 141 TRP B CA 1
ATOM 2285 C C . TRP B 1 141 ? -6.668 5.082 -3.418 1 98.19 141 TRP B C 1
ATOM 2287 O O . TRP B 1 141 ? -7.445 4.805 -2.5 1 98.19 141 TRP B O 1
ATOM 2297 N N . ILE B 1 142 ? -6.961 5.934 -4.418 1 96.88 142 ILE B N 1
ATOM 2298 C CA . ILE B 1 142 ? -8.258 6.609 -4.371 1 96.88 142 ILE B CA 1
ATOM 2299 C C . ILE B 1 142 ? -9.234 5.914 -5.312 1 96.88 142 ILE B C 1
ATOM 2301 O O . ILE B 1 142 ? -10.359 5.59 -4.922 1 96.88 142 ILE B O 1
ATOM 2305 N N . ASP B 1 143 ? -8.766 5.52 -6.488 1 96.25 143 ASP B N 1
ATOM 2306 C CA . ASP B 1 143 ? -9.68 5.031 -7.516 1 96.25 143 ASP B CA 1
ATOM 2307 C C . ASP B 1 143 ? -9.781 3.508 -7.48 1 96.25 143 ASP B C 1
ATOM 2309 O O . ASP B 1 143 ? -10.758 2.934 -7.98 1 96.25 143 ASP B O 1
ATOM 2313 N N . THR B 1 144 ? -8.75 2.793 -6.941 1 97.06 144 THR B N 1
ATOM 2314 C CA . THR B 1 144 ? -8.672 1.356 -7.184 1 97.06 144 THR B CA 1
ATOM 2315 C C . THR B 1 144 ? -8.75 0.583 -5.871 1 97.06 144 THR B C 1
ATOM 2317 O O . THR B 1 144 ? -9.578 -0.315 -5.723 1 97.06 144 THR B O 1
ATOM 2320 N N . ALA B 1 145 ? -7.934 0.979 -4.848 1 97.81 145 ALA B N 1
ATOM 2321 C CA . ALA B 1 145 ? -7.832 0.232 -3.598 1 97.81 145 ALA B CA 1
ATOM 2322 C C . ALA B 1 145 ? -9.07 0.45 -2.729 1 97.81 145 ALA B C 1
ATOM 2324 O O . ALA B 1 145 ? -9.672 1.527 -2.748 1 97.81 145 ALA B O 1
ATOM 2325 N N . GLN B 1 146 ? -9.383 -0.559 -1.998 1 96.31 146 GLN B N 1
ATOM 2326 C CA . GLN B 1 146 ? -10.422 -0.434 -0.981 1 96.31 146 GLN B CA 1
ATOM 2327 C C . GLN B 1 146 ? -9.828 0.013 0.354 1 96.31 146 GLN B C 1
ATOM 2329 O O . GLN B 1 146 ? -8.766 -0.462 0.761 1 96.31 146 GLN B O 1
ATOM 2334 N N . HIS B 1 147 ? -10.523 0.94 0.969 1 94.69 147 HIS B N 1
ATOM 2335 C CA . HIS B 1 147 ? -10.117 1.381 2.299 1 94.69 147 HIS B CA 1
ATOM 2336 C C . HIS B 1 147 ? -10.906 0.655 3.383 1 94.69 147 HIS B C 1
ATOM 2338 O O . HIS B 1 147 ? -12.047 0.236 3.152 1 94.69 147 HIS B O 1
ATOM 2344 N N . PRO B 1 148 ? -10.227 0.49 4.543 1 91.56 148 PRO B N 1
ATOM 2345 C CA . PRO B 1 148 ? -11.055 -0.004 5.648 1 91.56 148 PRO B CA 1
ATOM 2346 C C . PRO B 1 148 ? -12.211 0.936 5.984 1 91.56 148 PRO B C 1
ATOM 2348 O O . PRO B 1 148 ? -12.078 2.156 5.871 1 91.56 148 PRO B O 1
ATOM 2351 N N . PRO B 1 149 ? -13.305 0.332 6.301 1 87.31 149 PRO B N 1
ATOM 2352 C CA . PRO B 1 149 ? -14.422 1.206 6.684 1 87.31 149 PRO B CA 1
ATOM 2353 C C . PRO B 1 149 ? -14.117 2.031 7.93 1 87.31 149 PRO B C 1
ATOM 2355 O O . PRO B 1 149 ? -13.281 1.638 8.75 1 87.31 149 PRO B O 1
ATOM 2358 N N . ALA B 1 150 ? -14.773 3.176 7.973 1 81.81 150 ALA B N 1
ATOM 2359 C CA . ALA B 1 150 ? -14.633 4.012 9.164 1 81.81 150 ALA B CA 1
ATOM 2360 C C . ALA B 1 150 ? -15.125 3.277 10.406 1 81.81 150 ALA B C 1
ATOM 2362 O O . ALA B 1 150 ? -16.016 2.42 10.32 1 81.81 150 ALA B O 1
ATOM 2363 N N . PRO B 1 151 ? -14.453 3.596 11.508 1 79.62 151 PRO B N 1
ATOM 2364 C CA . PRO B 1 151 ? -14.906 2.953 12.742 1 79.62 151 PRO B CA 1
ATOM 2365 C C . PRO B 1 151 ? -16.375 3.246 13.062 1 79.62 151 PRO B C 1
ATOM 2367 O O . PRO B 1 151 ? -16.875 4.309 12.703 1 79.62 151 PRO B O 1
ATOM 2370 N N . ALA B 1 152 ? -17.125 2.168 13.453 1 66.56 152 ALA B N 1
ATOM 2371 C CA . ALA B 1 152 ? -18.516 2.318 13.852 1 66.56 152 ALA B CA 1
ATOM 2372 C C . ALA B 1 152 ? -18.641 3.166 15.109 1 66.56 152 ALA B C 1
ATOM 2374 O O . ALA B 1 152 ? -17.766 3.137 15.977 1 66.56 152 ALA B O 1
#

Radius of gyration: 19.18 Å; Cα contacts (8 Å, |Δi|>4): 554; chains: 2; bounding box: 72×50×44 Å

Secondary structure (DSSP, 8-state):
----------PEEEEEE-S-HHHHHHHHHHGGGSSS-EEEEEESSHHHHHHHHHHHHHH-SSPPPSEEEE-S--SSS-HHHHHHHHHHH-SSPPPPEEEEES---HHHHHHHHHTT-SEEEEPPSSHHHHHHHHHHHIIIIITTSBPPPPP-/----------PEEEEEE-S-HHHHHHHHHHGGGSSS-EEEEEESSHHHHHHHHHHHHHH-SSPPPSEEEE-S--SSS-HHHHHHHHHHH-SSPPPPEEEEES---HHHHHHHHHTT-SEEEEPPSSHHHHHHHHHHHIIIIITTSBPPPPP-

Organism: NCBI:txid2691917

InterPro domains:
  IPR001789 Signal transduction response regulator, receiver domain [PF00072] (14-130)
  IPR001789 Signal transduction response regulator, receiver domain [PS50110] (13-138)
  IPR001789 Signal transduction response regulator, receiver domain [SM00448] (12-137)
  IPR011006 CheY-like superfamily [SSF52172] (11-132)
  IPR052893 Two-component system response regulator [PTHR44520] (8-148)

pLDDT: mean 89.69, std 14.4, range [25.77, 98.69]

Sequence (304 aa):
MDATDQTPNEPVDVLIVEDNPGDIRLTKEAFRSIQSDVRFHTAKDGGIAVDYLQECERSGEDPFPDLVFLDLNLPRVSGHEFLSTLEDDCNHPAPPVLVLSSSHDPDDIIRSYERSANAYLTKPSSPTEYETLAEAIEAFWIDTAQHPPAPAMDATDQTPNEPVDVLIVEDNPGDIRLTKEAFRSIQSDVRFHTAKDGGIAVDYLQECERSGEDPFPDLVFLDLNLPRVSGHEFLSTLEDDCNHPAPPVLVLSSSHDPDDIIRSYERSANAYLTKPSSPTEYETLAEAIEAFWIDTAQHPPAPA

Foldseek 3Di:
DDDDPPPPPDAAEEEEEAQDVVVVVLLVVLLVPPDGHHDYHYHQALVRVVVVQVCCQPVVPDDRHQEYEAEQDGPPQGSLNSLQCQQPPDPFRHHAYEYEYQDPDVVVQVSCVVSPHPYYDYHDPDSVVSNVVSHVCCVPSVVPDDGGDRHD/DDDDPPPPPDAAEEEEEAQDVVVVVLLVVLLVPDDGHHDYHYHQHLVRVVVVQVCCQPVVPDDRHQEYEAEQDGPPQGSLNSLQCQQPPDPFRHHAYEYEYQDPDPVVQVSCVVSPHPYYDYHDPDSVVSNVVSHVCCVPSPVPDDGGDRHD